Protein AF-A0A7C3EBY9-F1 (afdb_monomer)

Foldseek 3Di:
DFQEEEADQADPCSVLLCVLCVVLQGGYDYDHQAPALVVVLPHLEYEYEAHADDPPDPPRRAHHLCNLVRLHAYEYEAVGQVNQQVSLVFDKDFFPDQDAAKWWKAFPDDDLLCVVPHGIFIFGAGYGMATPGGHPQKDQGIATPRHHRQKIDRQVSNYIYGNTDLSDVRGVCSSVSSVSSQCVRSVTDSNHDPVVCVVVVVVVCCVVCVPPDDDDDQPPDPVSCVPDDDDDDDDDDPPVVVVVPDPDDDDDDDDDDDDDDDDDD

Solvent-accessible surface area (backbone atoms only — not comparable to full-atom values): 15352 Å² total; per-residue (Å²): 130,50,45,29,41,34,26,44,42,75,28,96,53,42,67,41,43,54,48,51,45,42,74,67,16,30,45,61,46,80,43,64,28,66,54,53,37,82,79,53,66,79,26,38,28,41,35,33,28,31,29,88,65,51,94,83,44,88,89,40,76,52,62,42,74,63,47,83,73,42,102,36,20,35,40,15,26,29,42,20,24,43,49,50,18,53,75,48,72,21,37,69,44,76,40,97,64,59,46,73,43,85,46,52,36,36,50,75,41,90,49,70,55,43,61,97,54,70,54,76,36,58,28,29,32,69,39,51,58,40,46,80,36,69,21,84,83,46,41,68,31,19,23,35,97,90,36,80,48,32,18,37,36,25,77,95,67,35,36,36,26,28,40,36,44,45,61,43,82,70,11,75,60,14,64,53,36,53,48,24,40,42,45,75,64,29,60,55,62,74,76,42,54,78,74,70,44,52,63,56,50,52,50,50,50,51,62,70,44,64,86,52,91,79,90,78,89,72,84,78,46,75,81,53,55,76,77,69,72,97,72,88,93,75,81,84,73,76,60,76,78,62,62,82,76,71,88,80,84,90,82,82,91,87,81,85,85,88,83,87,82,86,87,81,136

Sequence (265 aa):
MPQVLVLDTGGQYTHLIARKVRELGVYCEIVPSETPAAALARARALIISGGPASVYEPGSPQVDPAIFRLPVALLGICYGQQLMAFHGGGRVEKGQKGEYGLAFLDVVAPGPLFDGVQGRQQVWMSHRDTVIAPPDGFRILGSTETCAIAAIGHDERRQYGVQFHPEVVHTPCGKRILSNFLFRIAGCEADWNPKDQVARIEDEIRRTAAGRNVFFFVSGGVDAGALHRPRSDQEQDVSRTLQRRRDLVPRQRQFHEHRPLRRKP

Mean predicted aligned error: 11.52 Å

Structure (mmCIF, N/CA/C/O backbone):
data_AF-A0A7C3EBY9-F1
#
_entry.id   AF-A0A7C3EBY9-F1
#
loop_
_atom_site.group_PDB
_atom_site.id
_atom_site.type_symbol
_atom_site.label_atom_id
_atom_site.label_alt_id
_atom_site.label_comp_id
_atom_site.label_asym_id
_atom_site.label_entity_id
_atom_site.label_seq_id
_atom_site.pdbx_PDB_ins_code
_atom_site.Cartn_x
_atom_site.Cartn_y
_atom_site.Cartn_z
_atom_site.occupancy
_atom_site.B_iso_or_equiv
_atom_site.auth_seq_id
_atom_site.auth_comp_id
_atom_site.auth_asym_id
_atom_site.auth_atom_id
_atom_site.pdbx_PDB_model_num
ATOM 1 N N . MET A 1 1 ? -12.826 -0.609 16.619 1.00 73.19 1 MET A N 1
ATOM 2 C CA . MET A 1 1 ? -11.477 -1.103 16.251 1.00 73.19 1 MET A CA 1
ATOM 3 C C . MET A 1 1 ? -11.135 -0.535 14.882 1.00 73.19 1 MET A C 1
ATOM 5 O O . MET A 1 1 ? -12.078 -0.304 14.132 1.00 73.19 1 MET A O 1
ATOM 9 N N . PRO A 1 2 ? -9.860 -0.260 14.560 1.00 84.75 2 PRO A N 1
ATOM 10 C CA . PRO A 1 2 ? -9.487 0.197 13.222 1.00 84.75 2 PRO A CA 1
ATOM 11 C C . PRO A 1 2 ? -9.888 -0.836 12.169 1.00 84.75 2 PRO A C 1
ATOM 13 O O . PRO A 1 2 ? -9.618 -2.025 12.329 1.00 84.75 2 PRO A O 1
ATOM 16 N N . GLN A 1 3 ? -10.539 -0.378 11.098 1.00 96.19 3 GLN A N 1
ATOM 17 C CA . GLN A 1 3 ? -10.830 -1.234 9.947 1.00 96.19 3 GLN A CA 1
ATOM 18 C C . GLN A 1 3 ? -9.561 -1.494 9.128 1.00 96.19 3 GLN A C 1
ATOM 20 O O . GLN A 1 3 ? -9.434 -2.549 8.509 1.00 96.19 3 GLN A O 1
ATOM 25 N N . VAL A 1 4 ? -8.622 -0.544 9.143 1.00 98.12 4 VAL A N 1
ATOM 26 C CA . VAL A 1 4 ? -7.370 -0.599 8.384 1.00 98.12 4 VAL A CA 1
ATOM 27 C C . VAL A 1 4 ? -6.183 -0.430 9.322 1.00 98.12 4 VAL A C 1
ATOM 29 O O . VAL A 1 4 ? -6.167 0.484 10.150 1.00 98.12 4 VAL A O 1
ATOM 32 N N . LEU A 1 5 ? -5.165 -1.267 9.157 1.00 98.25 5 LEU A N 1
ATOM 33 C CA . LEU A 1 5 ? -3.869 -1.089 9.807 1.00 98.25 5 LEU A CA 1
ATOM 34 C C . LEU A 1 5 ? -2.815 -0.759 8.751 1.00 98.25 5 LEU A C 1
ATOM 36 O O . LEU A 1 5 ? -2.697 -1.456 7.742 1.00 98.25 5 LEU A O 1
ATOM 40 N N . VAL A 1 6 ? -2.072 0.321 8.974 1.00 98.38 6 VAL A N 1
ATOM 41 C CA . VAL A 1 6 ? -0.949 0.730 8.125 1.00 98.38 6 VAL A CA 1
ATOM 42 C C . VAL A 1 6 ? 0.341 0.300 8.815 1.00 98.38 6 VAL A C 1
ATOM 44 O O . VAL A 1 6 ? 0.648 0.794 9.897 1.00 98.38 6 VAL A O 1
ATOM 47 N N . LEU A 1 7 ? 1.065 -0.635 8.211 1.00 98.19 7 LEU A N 1
ATOM 48 C CA . LEU A 1 7 ? 2.337 -1.143 8.711 1.00 98.19 7 LEU A CA 1
ATOM 49 C C . LEU A 1 7 ? 3.445 -0.194 8.254 1.00 98.19 7 LEU A C 1
ATOM 51 O O . LEU A 1 7 ? 3.664 -0.052 7.049 1.00 98.19 7 LEU A O 1
ATOM 55 N N . ASP A 1 8 ? 4.107 0.456 9.209 1.00 97.19 8 ASP A N 1
ATOM 56 C CA . ASP A 1 8 ? 5.178 1.413 8.937 1.00 97.19 8 ASP A CA 1
ATOM 57 C C . ASP A 1 8 ? 6.527 0.716 8.784 1.00 97.19 8 ASP A C 1
ATOM 59 O O . ASP A 1 8 ? 7.065 0.171 9.743 1.00 97.19 8 ASP A O 1
ATOM 63 N N . THR A 1 9 ? 7.084 0.784 7.582 1.00 95.00 9 THR A N 1
ATOM 64 C CA . THR A 1 9 ? 8.411 0.269 7.222 1.00 95.00 9 THR A CA 1
ATOM 65 C C . THR A 1 9 ? 9.460 1.387 7.145 1.00 95.00 9 THR A C 1
ATOM 67 O O . THR A 1 9 ? 10.459 1.260 6.436 1.00 95.00 9 THR A O 1
ATOM 70 N N . GLY A 1 10 ? 9.225 2.523 7.812 1.00 87.81 10 GLY A N 1
ATOM 71 C CA . GLY A 1 10 ? 10.157 3.655 7.869 1.00 87.81 10 GLY A CA 1
ATOM 72 C C . GLY A 1 10 ? 10.071 4.601 6.667 1.00 87.81 10 GLY A C 1
ATOM 73 O O . GLY A 1 10 ? 11.031 5.311 6.355 1.00 87.81 10 GLY A O 1
ATOM 74 N N . GLY A 1 11 ? 8.944 4.600 5.954 1.00 80.12 11 GLY A N 1
ATOM 75 C CA . GLY A 1 11 ? 8.703 5.487 4.821 1.00 80.12 11 GLY A CA 1
ATOM 76 C C . GLY A 1 11 ? 8.347 6.909 5.251 1.00 80.12 11 GLY A C 1
ATOM 77 O O . GLY A 1 11 ? 7.568 7.124 6.174 1.00 80.12 11 GLY A O 1
ATOM 78 N N . GLN A 1 12 ? 8.823 7.912 4.508 1.00 78.94 12 GLN A N 1
ATOM 79 C CA . GLN A 1 12 ? 8.482 9.323 4.764 1.00 78.94 12 GLN A CA 1
ATOM 80 C C . GLN A 1 12 ? 6.975 9.620 4.631 1.00 78.94 12 GLN A C 1
ATOM 82 O O . GLN A 1 12 ? 6.486 10.624 5.149 1.00 78.94 12 GLN A O 1
ATOM 87 N N . TYR A 1 13 ? 6.232 8.764 3.922 1.00 83.62 13 TYR A N 1
ATOM 88 C CA . TYR A 1 13 ? 4.840 9.000 3.541 1.00 83.62 13 TYR A CA 1
ATOM 89 C C . TYR A 1 13 ? 3.820 8.144 4.303 1.00 83.62 13 TYR A C 1
ATOM 91 O O . TYR A 1 13 ? 2.624 8.262 4.034 1.00 83.62 13 TYR A O 1
ATOM 99 N N . THR A 1 14 ? 4.226 7.349 5.300 1.00 92.94 14 THR A N 1
ATOM 100 C CA . THR A 1 14 ? 3.302 6.479 6.053 1.00 92.94 14 THR A CA 1
ATOM 101 C C . THR A 1 14 ? 2.127 7.257 6.661 1.00 92.94 14 THR A C 1
ATOM 103 O O . THR A 1 14 ? 0.965 6.856 6.551 1.00 92.94 14 THR A O 1
ATOM 106 N N . HIS A 1 15 ? 2.386 8.445 7.213 1.00 94.12 15 HIS A N 1
ATOM 107 C CA . HIS A 1 15 ? 1.330 9.319 7.736 1.00 94.12 15 HIS A CA 1
ATOM 108 C C . HIS A 1 15 ? 0.376 9.850 6.655 1.00 94.12 15 HIS A C 1
ATOM 110 O O . HIS A 1 15 ? -0.800 10.088 6.942 1.00 94.12 15 HIS A O 1
ATOM 116 N N . LEU A 1 16 ? 0.845 10.021 5.412 1.00 96.38 16 LEU A N 1
ATOM 117 C CA . LEU A 1 16 ? -0.007 10.429 4.293 1.00 96.38 16 LEU A CA 1
ATOM 118 C C . LEU A 1 16 ? -0.958 9.307 3.882 1.00 96.38 16 LEU A C 1
ATOM 120 O O . LEU A 1 16 ? -2.121 9.596 3.608 1.00 96.38 16 LEU A O 1
ATOM 124 N N . ILE A 1 17 ? -0.516 8.044 3.923 1.00 97.62 17 ILE A N 1
ATOM 125 C CA . ILE A 1 17 ? -1.395 6.882 3.715 1.00 97.62 17 ILE A CA 1
ATOM 126 C C . ILE A 1 17 ? -2.536 6.927 4.735 1.00 97.62 17 ILE A C 1
ATOM 128 O O . ILE A 1 17 ? -3.706 6.978 4.354 1.00 97.62 17 ILE A O 1
ATOM 132 N N . ALA A 1 18 ? -2.208 7.000 6.029 1.00 96.19 18 ALA A N 1
ATOM 133 C CA . ALA A 1 18 ? -3.212 7.052 7.092 1.00 96.19 18 ALA A CA 1
ATOM 134 C C . ALA A 1 18 ? -4.155 8.259 6.947 1.00 96.19 18 ALA A C 1
ATOM 136 O O . ALA A 1 18 ? -5.371 8.142 7.115 1.00 96.19 18 ALA A O 1
ATOM 137 N N . ARG A 1 19 ? -3.616 9.426 6.572 1.00 95.81 19 ARG A N 1
ATOM 138 C CA . ARG A 1 19 ? -4.419 10.615 6.271 1.00 95.81 19 ARG A CA 1
ATOM 139 C C . ARG A 1 19 ? -5.390 10.364 5.116 1.00 95.81 19 ARG A C 1
ATOM 141 O O . ARG A 1 19 ? -6.560 10.699 5.254 1.00 95.81 19 ARG A O 1
ATOM 148 N N . LYS A 1 20 ? -4.944 9.770 4.006 1.00 97.38 20 LYS A N 1
ATOM 149 C CA . LYS A 1 20 ? -5.791 9.496 2.832 1.00 97.38 20 LYS A CA 1
ATOM 150 C C . LYS A 1 20 ? -6.886 8.477 3.127 1.00 97.38 20 LYS A C 1
ATOM 152 O O . LYS A 1 20 ? -8.015 8.672 2.688 1.00 97.38 20 LYS A O 1
ATOM 157 N N . VAL A 1 21 ? -6.583 7.447 3.917 1.00 97.69 21 VAL A N 1
ATOM 158 C CA . VAL A 1 21 ? -7.578 6.471 4.392 1.00 97.69 21 VAL A CA 1
ATOM 159 C C . VAL A 1 21 ? -8.662 7.168 5.228 1.00 97.69 21 VAL A C 1
ATOM 161 O O . VAL A 1 21 ? -9.852 6.990 4.972 1.00 97.69 21 VAL A O 1
ATOM 164 N N . ARG A 1 22 ? -8.266 8.053 6.153 1.00 95.69 22 ARG A N 1
ATOM 165 C CA . ARG A 1 22 ? -9.207 8.841 6.970 1.00 95.69 22 ARG A CA 1
ATOM 166 C C . ARG A 1 22 ? -9.980 9.890 6.164 1.00 95.69 22 ARG A C 1
ATOM 168 O O . ARG A 1 22 ? -11.152 10.109 6.443 1.00 95.69 22 ARG A O 1
ATOM 175 N N . GLU A 1 23 ? -9.366 10.515 5.157 1.00 95.00 23 GLU A N 1
ATOM 176 C CA . GLU A 1 23 ? -10.039 11.426 4.208 1.00 95.00 23 GLU A CA 1
ATOM 177 C C . GLU A 1 23 ? -11.101 10.706 3.362 1.00 95.00 23 GLU A C 1
ATOM 179 O O . GLU A 1 23 ? -12.057 11.334 2.910 1.00 95.00 23 GLU A O 1
ATOM 184 N N . LEU A 1 24 ? -10.941 9.397 3.148 1.00 96.38 24 LEU A N 1
ATOM 185 C CA . LEU A 1 24 ? -11.946 8.538 2.521 1.00 96.38 24 LEU A CA 1
ATOM 186 C C . LEU A 1 24 ? -13.025 8.068 3.511 1.00 96.38 24 LEU A C 1
ATOM 188 O O . LEU A 1 24 ? -13.969 7.409 3.095 1.00 96.38 24 LEU A O 1
ATOM 192 N N . GLY A 1 25 ? -12.931 8.439 4.790 1.00 95.50 25 GLY A N 1
ATOM 193 C CA . GLY A 1 25 ? -13.938 8.126 5.801 1.00 95.50 25 GLY A CA 1
ATOM 194 C C . GLY A 1 25 ? -13.754 6.770 6.475 1.00 95.50 25 GLY A C 1
ATOM 195 O O . GLY A 1 25 ? -14.699 6.287 7.081 1.00 95.50 25 GLY A O 1
ATOM 196 N N . VAL A 1 26 ? -12.565 6.163 6.425 1.00 96.81 26 VAL A N 1
ATOM 197 C CA . VAL A 1 26 ? -12.291 4.874 7.086 1.00 96.81 26 VAL A CA 1
ATOM 198 C C . VAL A 1 26 ? -11.345 5.067 8.273 1.00 96.81 26 VAL A C 1
ATOM 200 O O . VAL A 1 26 ? -10.312 5.733 8.152 1.00 96.81 26 VAL A O 1
ATOM 203 N N . TYR A 1 27 ? -11.666 4.473 9.429 1.00 94.06 27 TYR A N 1
ATOM 204 C CA . TYR A 1 27 ? -10.777 4.546 10.591 1.00 94.06 27 TYR A CA 1
ATOM 205 C C . TYR A 1 27 ? -9.564 3.630 10.415 1.00 94.06 27 TYR A C 1
ATOM 207 O O . TYR A 1 27 ? -9.699 2.430 10.153 1.00 94.06 27 TYR A O 1
ATOM 215 N N . CYS A 1 28 ? -8.373 4.193 10.621 1.00 96.00 28 CYS A N 1
ATOM 216 C CA . CYS A 1 28 ? -7.114 3.469 10.541 1.00 96.00 28 CYS A CA 1
ATOM 217 C C . CYS A 1 28 ? -6.126 3.867 11.637 1.00 96.00 28 CYS A C 1
ATOM 219 O O . CYS A 1 28 ? -6.132 5.006 12.126 1.00 96.00 28 CYS A O 1
ATOM 221 N N . GLU A 1 29 ? -5.220 2.945 11.943 1.00 95.94 29 GLU A N 1
ATOM 222 C CA . GLU A 1 29 ? -4.087 3.140 12.850 1.00 95.94 29 GLU A CA 1
ATOM 223 C C . GLU A 1 29 ? -2.779 2.768 12.145 1.00 95.94 29 GLU A C 1
ATOM 225 O O . GLU A 1 29 ? -2.768 1.924 11.248 1.00 95.94 29 GLU A O 1
ATOM 230 N N . ILE A 1 30 ? -1.691 3.435 12.530 1.00 97.38 30 ILE A N 1
ATOM 231 C CA . ILE A 1 30 ? -0.336 3.088 12.093 1.00 97.38 30 ILE A CA 1
ATOM 232 C C . ILE A 1 30 ? 0.259 2.187 13.169 1.00 97.38 30 ILE A C 1
ATOM 234 O O . ILE A 1 30 ? 0.154 2.504 14.355 1.00 97.38 30 ILE A O 1
ATOM 238 N N . VAL A 1 31 ? 0.868 1.082 12.757 1.00 97.31 31 VAL A N 1
ATOM 239 C CA . VAL A 1 31 ? 1.511 0.105 13.640 1.00 97.31 31 VAL A CA 1
ATOM 240 C C . VAL A 1 31 ? 2.915 -0.225 13.122 1.00 97.31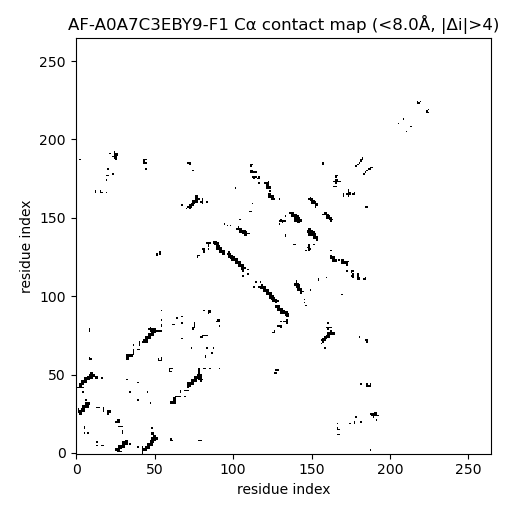 31 VAL A C 1
ATOM 242 O O . VAL A 1 31 ? 3.159 -0.073 11.922 1.00 97.31 31 VAL A O 1
ATOM 245 N N . PRO A 1 32 ? 3.841 -0.685 13.983 1.00 96.94 32 PRO A N 1
ATOM 246 C CA . PRO A 1 32 ? 5.156 -1.152 13.538 1.00 96.94 32 PRO A CA 1
ATOM 247 C C . PRO A 1 32 ? 5.047 -2.280 12.503 1.00 96.94 32 PRO A C 1
ATOM 249 O O . PRO A 1 32 ? 4.143 -3.120 12.610 1.00 96.94 32 PRO A O 1
ATOM 252 N N . SER A 1 33 ? 5.963 -2.339 11.532 1.00 96.50 33 SER A N 1
ATOM 253 C CA . SER A 1 33 ? 5.970 -3.391 10.504 1.00 96.50 33 SER A CA 1
ATOM 254 C C . SER A 1 33 ? 6.099 -4.804 11.072 1.00 96.50 33 SER A C 1
ATOM 256 O O . SER A 1 33 ? 5.499 -5.737 10.542 1.00 96.50 33 SER A O 1
ATOM 258 N N . GLU A 1 34 ? 6.775 -4.951 12.209 1.00 95.19 34 GLU A N 1
ATOM 259 C CA . GLU A 1 34 ? 7.039 -6.224 12.885 1.00 95.19 34 GLU A CA 1
ATOM 260 C C . GLU A 1 34 ? 5.844 -6.714 13.722 1.00 95.19 34 GLU A C 1
ATOM 262 O O . GLU A 1 34 ? 5.948 -7.713 14.437 1.00 95.19 34 GLU A O 1
ATOM 267 N N . THR A 1 35 ? 4.704 -6.013 13.671 1.00 97.44 35 THR A N 1
ATOM 268 C CA . THR A 1 35 ? 3.495 -6.413 14.402 1.00 97.44 35 THR A CA 1
ATOM 269 C C . THR A 1 35 ? 3.086 -7.839 13.996 1.00 97.44 35 THR A C 1
ATOM 271 O O . THR A 1 35 ? 2.860 -8.083 12.808 1.00 97.44 35 THR A O 1
ATOM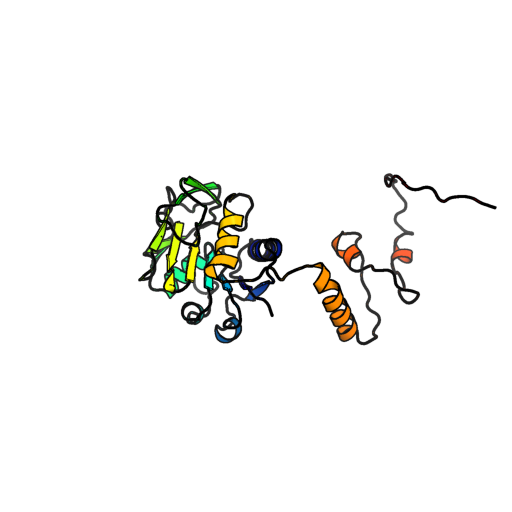 274 N N . PRO A 1 36 ? 2.935 -8.783 14.949 1.00 97.88 36 PRO A N 1
ATOM 275 C CA . PRO A 1 36 ? 2.614 -10.172 14.627 1.00 97.88 36 PRO A CA 1
ATOM 276 C C . PRO A 1 36 ? 1.286 -10.312 13.881 1.00 97.88 36 PRO A C 1
ATOM 278 O O . PRO A 1 36 ? 0.292 -9.672 14.242 1.00 97.88 36 PRO A O 1
ATOM 281 N N . ALA A 1 37 ? 1.219 -11.226 12.911 1.00 97.62 37 ALA A N 1
ATOM 282 C CA . ALA A 1 37 ? 0.045 -11.434 12.063 1.00 97.62 37 ALA A CA 1
ATOM 283 C C . ALA A 1 37 ? -1.240 -11.703 12.867 1.00 97.62 37 ALA A C 1
ATOM 285 O O . ALA A 1 37 ? -2.320 -11.239 12.499 1.00 97.62 37 ALA A O 1
ATOM 286 N N . ALA A 1 38 ? -1.126 -12.382 14.013 1.00 96.56 38 ALA A N 1
ATOM 287 C CA . ALA A 1 38 ? -2.251 -12.640 14.912 1.00 96.56 38 ALA A CA 1
ATOM 288 C C . ALA A 1 38 ? -2.930 -11.352 15.423 1.00 96.56 38 ALA A C 1
ATOM 290 O O . ALA A 1 38 ? -4.153 -11.311 15.552 1.00 96.56 38 ALA A O 1
ATOM 291 N N . ALA A 1 39 ? -2.166 -10.282 15.671 1.00 96.06 39 ALA A N 1
ATOM 292 C CA . ALA A 1 39 ? -2.708 -8.993 16.109 1.00 96.06 39 ALA A CA 1
ATOM 293 C C . ALA A 1 39 ? -3.368 -8.203 14.960 1.00 96.06 39 ALA A C 1
ATOM 295 O O . ALA A 1 39 ? -4.207 -7.328 15.203 1.00 96.06 39 ALA A O 1
ATOM 296 N N . LEU A 1 40 ? -3.008 -8.532 13.716 1.00 96.31 40 LEU A N 1
ATOM 297 C CA . LEU A 1 40 ? -3.465 -7.876 12.490 1.00 96.31 40 LEU A CA 1
ATOM 298 C C . LEU A 1 40 ? -4.723 -8.529 11.895 1.00 96.31 40 LEU A C 1
ATOM 300 O O . LEU A 1 40 ? -5.487 -7.8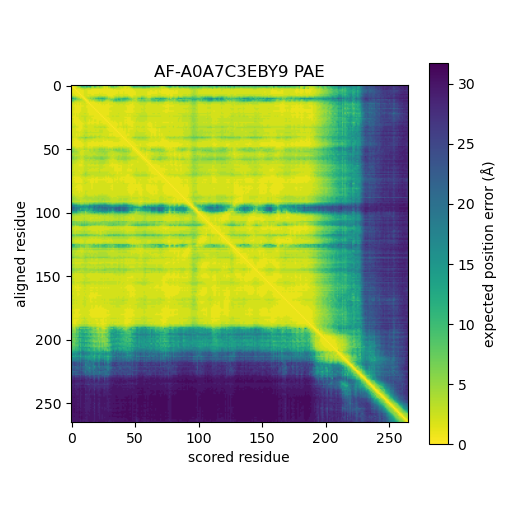68 11.196 1.00 96.31 40 LEU A O 1
ATOM 304 N N . ALA A 1 41 ? -4.979 -9.802 12.216 1.00 94.44 41 ALA A N 1
ATOM 305 C CA . ALA A 1 41 ? -6.042 -10.626 11.6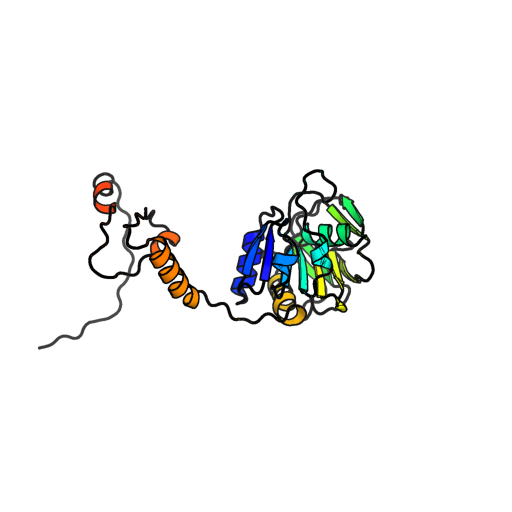30 1.00 94.44 41 ALA A CA 1
ATOM 306 C C . ALA A 1 41 ? -7.474 -10.086 11.810 1.00 94.44 41 ALA A C 1
ATOM 308 O O . ALA A 1 41 ? -8.382 -10.496 11.093 1.00 94.44 41 ALA A O 1
ATOM 309 N N . ARG A 1 42 ? -7.684 -9.171 12.765 1.00 92.62 42 ARG A N 1
ATOM 310 C CA . ARG A 1 42 ? -8.986 -8.537 13.037 1.00 92.62 42 ARG A CA 1
ATOM 311 C C . ARG A 1 42 ? -9.300 -7.329 12.145 1.00 92.62 42 ARG A C 1
ATOM 313 O O . ARG A 1 42 ? -10.424 -6.834 12.190 1.00 92.62 42 ARG A O 1
ATOM 320 N N . ALA A 1 43 ? -8.322 -6.813 11.399 1.00 96.56 43 ALA A N 1
ATOM 321 C CA . ALA A 1 43 ? -8.536 -5.710 10.465 1.00 96.56 43 ALA A CA 1
ATOM 322 C C . ALA A 1 43 ? -9.239 -6.201 9.186 1.00 96.56 43 ALA A C 1
ATOM 324 O O . ALA A 1 43 ? -9.124 -7.366 8.813 1.00 96.56 43 ALA A O 1
ATOM 325 N N . ARG A 1 44 ? -9.938 -5.303 8.482 1.00 97.44 44 ARG A N 1
ATOM 326 C CA . ARG A 1 44 ? -10.474 -5.574 7.133 1.00 97.44 44 ARG A CA 1
ATOM 327 C C . ARG A 1 44 ? -9.396 -5.438 6.057 1.00 97.44 44 ARG A C 1
ATOM 329 O O . ARG A 1 44 ? -9.428 -6.170 5.067 1.00 97.44 44 ARG A O 1
ATOM 336 N N . ALA A 1 45 ? -8.438 -4.530 6.263 1.00 98.44 45 ALA A N 1
ATOM 337 C CA . ALA A 1 45 ? -7.329 -4.311 5.342 1.00 98.44 45 ALA A CA 1
ATOM 338 C C . ALA A 1 45 ? -6.004 -4.021 6.052 1.00 98.44 45 ALA A C 1
ATOM 340 O O . ALA A 1 45 ? -5.971 -3.375 7.103 1.00 98.44 45 ALA A O 1
ATOM 341 N N . LEU A 1 46 ? -4.914 -4.421 5.405 1.00 98.69 46 LEU A N 1
ATOM 342 C CA . LEU A 1 46 ? -3.547 -4.050 5.744 1.00 98.69 46 LEU A CA 1
ATOM 343 C C . LEU A 1 46 ? -2.944 -3.237 4.596 1.00 98.69 46 LEU A C 1
ATOM 345 O O . LEU A 1 46 ? -3.101 -3.595 3.427 1.00 98.69 46 LEU A O 1
ATOM 349 N N . ILE A 1 47 ? -2.236 -2.159 4.925 1.00 98.69 47 ILE A N 1
ATOM 350 C CA . ILE A 1 47 ? -1.417 -1.413 3.964 1.00 98.69 47 ILE A CA 1
ATOM 351 C C . ILE A 1 47 ? 0.024 -1.427 4.460 1.00 98.69 47 ILE A C 1
ATOM 353 O O . ILE A 1 47 ? 0.296 -0.912 5.539 1.00 98.69 47 ILE A O 1
ATOM 357 N N . ILE A 1 48 ? 0.942 -2.003 3.689 1.00 98.50 48 ILE A N 1
ATOM 358 C CA . ILE A 1 48 ? 2.379 -1.962 3.977 1.00 98.50 48 ILE A CA 1
ATOM 359 C C . ILE A 1 48 ? 2.947 -0.730 3.280 1.00 98.50 48 ILE A C 1
ATOM 361 O O . ILE A 1 48 ? 2.823 -0.598 2.057 1.00 98.50 48 ILE A O 1
ATOM 365 N N . SER A 1 49 ? 3.522 0.188 4.054 1.00 97.69 49 SER A N 1
ATOM 366 C CA . SER A 1 49 ? 4.059 1.440 3.527 1.00 97.69 49 SER A CA 1
ATOM 367 C C . SER A 1 49 ? 5.295 1.233 2.644 1.00 97.69 49 SER A C 1
ATOM 369 O O . SER A 1 49 ? 5.863 0.145 2.558 1.00 97.69 49 SER A O 1
ATOM 371 N N . GLY A 1 50 ? 5.744 2.321 2.016 1.00 93.75 50 GLY A N 1
ATOM 372 C CA . GLY A 1 50 ? 7.077 2.384 1.424 1.00 93.75 50 GLY A CA 1
ATOM 373 C C . GLY A 1 50 ? 8.181 2.514 2.476 1.00 93.75 50 GLY A C 1
ATOM 374 O O . GLY A 1 50 ? 7.924 2.694 3.663 1.00 93.75 50 GLY A O 1
ATOM 375 N N . GLY A 1 51 ? 9.430 2.476 2.031 1.00 89.69 51 GLY A N 1
ATOM 376 C CA . GLY A 1 51 ? 10.608 2.581 2.884 1.00 89.69 51 GLY A CA 1
ATOM 377 C C . GLY A 1 51 ? 11.860 2.790 2.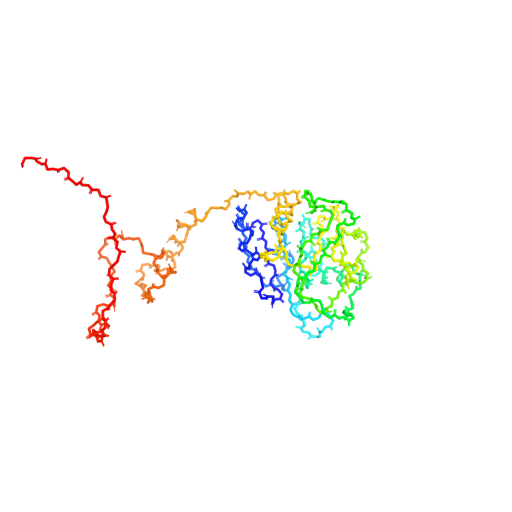028 1.00 89.69 51 GLY A C 1
ATOM 378 O O . GLY A 1 51 ? 11.830 2.490 0.834 1.00 89.69 51 GLY A O 1
ATOM 379 N N . PRO A 1 52 ? 12.943 3.346 2.593 1.00 87.25 52 PRO A N 1
ATOM 380 C CA . PRO A 1 52 ? 14.176 3.605 1.849 1.00 87.25 52 PRO A CA 1
ATOM 381 C C . PRO A 1 52 ? 15.098 2.378 1.730 1.00 87.25 52 PRO A C 1
ATOM 383 O O . PRO A 1 52 ? 16.074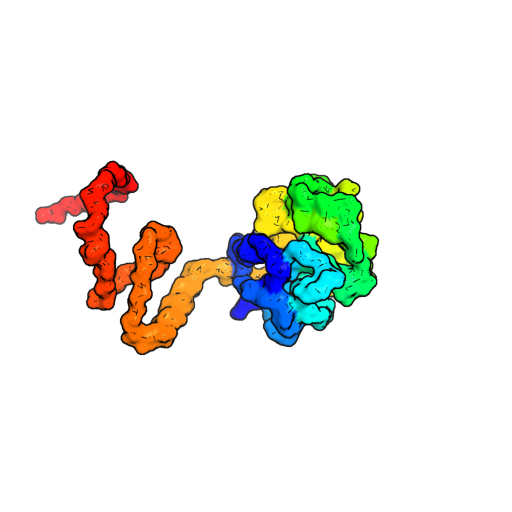 2.438 0.983 1.00 87.25 52 PRO A O 1
ATOM 386 N N . ALA A 1 53 ? 14.830 1.316 2.496 1.00 90.25 53 ALA A N 1
ATOM 387 C CA . ALA A 1 53 ? 15.677 0.130 2.600 1.00 90.25 53 ALA A CA 1
ATOM 388 C C . ALA A 1 53 ? 15.568 -0.789 1.372 1.00 90.25 53 ALA A C 1
ATOM 390 O O . ALA A 1 53 ? 14.600 -0.722 0.613 1.00 90.25 53 ALA A O 1
ATOM 391 N N . SER A 1 54 ? 16.547 -1.681 1.214 1.00 92.50 54 SER A N 1
ATOM 392 C CA . SER A 1 54 ? 16.444 -2.842 0.323 1.00 92.50 54 SER A CA 1
ATOM 393 C C . SER A 1 54 ? 15.985 -4.075 1.100 1.00 92.50 54 SER A C 1
ATOM 395 O O . SER A 1 54 ? 16.455 -4.315 2.210 1.00 92.50 54 SER A O 1
ATOM 397 N N . VAL A 1 55 ? 15.118 -4.904 0.507 1.00 93.94 55 VAL A N 1
ATOM 398 C CA . VAL A 1 55 ? 14.579 -6.112 1.171 1.00 93.94 55 VAL A CA 1
ATOM 399 C C . VAL A 1 55 ? 15.652 -7.153 1.514 1.00 93.94 55 VAL A C 1
ATOM 401 O O . VAL A 1 55 ? 15.425 -8.001 2.373 1.00 93.94 55 VAL A O 1
ATOM 404 N N . TYR A 1 56 ? 16.819 -7.090 0.861 1.00 92.69 56 TYR A N 1
ATOM 405 C CA . TYR A 1 56 ? 17.952 -7.991 1.101 1.00 92.69 56 TYR A CA 1
ATOM 406 C C . TYR A 1 56 ? 18.982 -7.425 2.088 1.00 92.69 56 TYR A C 1
ATOM 408 O O . TYR A 1 56 ? 19.902 -8.142 2.484 1.00 92.69 56 TYR A O 1
ATOM 416 N N . GLU A 1 57 ? 18.872 -6.150 2.476 1.00 92.62 57 GLU A N 1
ATOM 417 C CA . GLU A 1 57 ? 19.811 -5.543 3.419 1.00 92.62 57 GLU A CA 1
ATOM 418 C C . GLU A 1 57 ? 19.600 -6.123 4.831 1.00 92.62 57 GLU A C 1
ATOM 420 O O . GLU A 1 57 ? 18.463 -6.164 5.319 1.00 92.62 57 GLU A O 1
ATOM 425 N N . PRO A 1 58 ? 20.671 -6.557 5.526 1.00 92.06 58 PRO A N 1
ATOM 426 C CA . PRO A 1 58 ? 20.576 -6.989 6.915 1.00 92.06 58 PRO A CA 1
ATOM 427 C C . PRO A 1 58 ? 20.010 -5.881 7.809 1.00 92.06 58 PRO A C 1
ATOM 429 O O . PRO A 1 58 ? 20.487 -4.749 7.781 1.00 92.06 58 PRO A O 1
ATOM 432 N N . GLY A 1 59 ? 19.005 -6.212 8.620 1.00 90.94 59 GLY A N 1
ATOM 433 C CA . GLY A 1 59 ? 18.343 -5.247 9.504 1.00 90.94 59 GLY A CA 1
ATOM 434 C C . GLY A 1 59 ? 17.365 -4.301 8.799 1.00 90.94 59 GLY A C 1
ATOM 435 O O . GLY A 1 59 ? 16.859 -3.383 9.441 1.00 90.94 59 GLY A O 1
ATOM 436 N N . SER A 1 60 ? 17.083 -4.515 7.509 1.00 94.19 60 SER A N 1
ATOM 437 C CA . SER A 1 60 ? 15.979 -3.837 6.825 1.00 94.19 60 SER A CA 1
ATOM 438 C C . SER A 1 60 ? 14.642 -4.116 7.534 1.00 94.19 60 SER A C 1
ATOM 440 O O . SER A 1 60 ? 14.468 -5.207 8.085 1.00 94.19 60 SER A O 1
ATOM 442 N N . PRO A 1 61 ? 13.685 -3.166 7.538 1.00 94.94 61 PRO A N 1
ATOM 443 C CA . PRO A 1 61 ? 12.359 -3.391 8.107 1.00 94.94 61 PRO A CA 1
ATOM 444 C C . PRO A 1 61 ? 11.680 -4.601 7.464 1.00 94.94 61 PRO A C 1
ATOM 446 O O . PRO A 1 61 ? 11.687 -4.747 6.236 1.00 94.94 61 PRO A O 1
ATOM 449 N N . GLN A 1 62 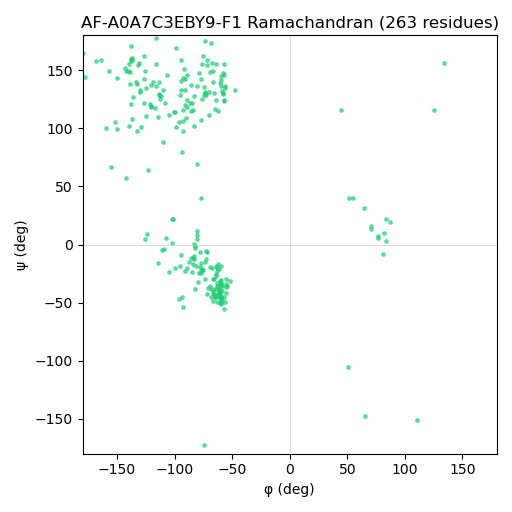? 11.088 -5.457 8.291 1.00 95.50 62 GLN A N 1
ATOM 450 C CA . GLN A 1 62 ? 10.423 -6.684 7.858 1.00 95.50 62 GLN A CA 1
ATOM 451 C C . GLN A 1 62 ? 8.996 -6.736 8.392 1.00 95.50 62 GLN A C 1
ATOM 453 O O . GLN A 1 62 ? 8.628 -6.044 9.337 1.00 95.50 62 GLN A O 1
ATOM 458 N N . VAL A 1 63 ? 8.196 -7.597 7.776 1.00 97.12 63 VAL A N 1
ATOM 459 C CA . VAL A 1 63 ? 6.842 -7.925 8.225 1.00 97.12 63 VAL A CA 1
ATOM 460 C C . VAL A 1 63 ? 6.773 -9.393 8.615 1.00 97.12 63 VAL A C 1
ATOM 462 O O . VAL A 1 63 ? 7.547 -10.203 8.105 1.00 97.12 63 VAL A O 1
ATOM 465 N N . ASP A 1 64 ? 5.828 -9.757 9.482 1.00 97.50 64 ASP A N 1
ATOM 466 C CA . ASP A 1 64 ? 5.508 -11.165 9.729 1.00 97.50 64 ASP A CA 1
ATOM 467 C C . ASP A 1 64 ? 4.984 -11.807 8.424 1.00 97.50 64 ASP A C 1
ATOM 469 O O . ASP A 1 64 ? 3.902 -11.435 7.962 1.00 97.50 64 ASP A O 1
ATOM 473 N N . PRO A 1 65 ? 5.676 -12.791 7.815 1.00 96.62 65 PRO A N 1
ATOM 474 C CA . PRO A 1 65 ? 5.255 -13.372 6.537 1.00 96.62 65 PRO A CA 1
ATOM 475 C C . PRO A 1 65 ? 3.891 -14.072 6.600 1.00 96.62 65 PRO A C 1
ATOM 477 O O . PRO A 1 65 ? 3.272 -14.336 5.566 1.00 96.62 65 PRO A O 1
ATOM 480 N N . ALA A 1 66 ? 3.390 -14.391 7.800 1.00 97.31 66 ALA A N 1
ATOM 481 C CA . ALA A 1 66 ? 2.057 -14.951 7.964 1.00 97.31 66 ALA A CA 1
ATOM 482 C C . ALA A 1 66 ? 0.938 -13.984 7.542 1.00 97.31 66 ALA A C 1
ATOM 484 O O . ALA A 1 66 ? -0.153 -14.461 7.220 1.00 97.31 66 ALA A O 1
ATOM 485 N N . ILE A 1 67 ? 1.195 -12.669 7.444 1.00 97.44 67 ILE A N 1
ATOM 486 C CA . ILE A 1 67 ? 0.187 -11.704 6.973 1.00 97.44 67 ILE A CA 1
ATOM 487 C C . ILE A 1 67 ? -0.306 -12.016 5.557 1.00 97.44 67 ILE A C 1
ATOM 489 O O . ILE A 1 67 ? -1.487 -11.838 5.272 1.00 97.44 67 ILE A O 1
ATOM 493 N N . PHE A 1 68 ? 0.556 -12.559 4.690 1.00 96.44 68 PHE A N 1
ATOM 494 C CA . PHE A 1 68 ? 0.206 -12.904 3.307 1.00 96.44 68 PHE A CA 1
ATOM 495 C C . PHE A 1 68 ? -0.707 -14.136 3.205 1.00 96.44 68 PHE A C 1
ATOM 497 O O . PHE A 1 68 ? -1.167 -14.477 2.116 1.00 96.44 68 PHE A O 1
ATOM 504 N N . ARG A 1 69 ? -0.979 -14.818 4.325 1.00 95.00 69 ARG A N 1
ATOM 505 C CA . ARG A 1 69 ? -1.922 -15.945 4.412 1.00 95.00 69 ARG A CA 1
ATOM 506 C C . ARG A 1 69 ? -3.204 -15.593 5.168 1.00 95.00 69 ARG A C 1
ATOM 508 O O . ARG A 1 69 ? -4.097 -16.432 5.258 1.00 95.00 69 ARG A O 1
ATOM 515 N N . LEU A 1 70 ? -3.305 -14.384 5.723 1.00 95.38 70 LEU A N 1
ATOM 516 C CA . LEU A 1 70 ? -4.511 -13.947 6.417 1.00 95.38 70 LEU A CA 1
ATOM 517 C C . LEU A 1 70 ? -5.663 -13.740 5.419 1.00 95.38 70 LEU A C 1
ATOM 519 O O . LEU A 1 70 ? -5.428 -13.293 4.295 1.00 95.38 70 LEU A O 1
ATOM 523 N N . PRO A 1 71 ? -6.924 -13.968 5.828 1.00 94.19 71 PRO A N 1
ATOM 524 C CA . PRO A 1 71 ? -8.103 -13.667 5.015 1.00 94.19 71 PRO A CA 1
ATOM 525 C C . PRO A 1 71 ? -8.429 -12.157 5.010 1.00 94.19 71 PRO A C 1
ATOM 527 O O . PRO A 1 71 ? -9.593 -11.760 5.073 1.00 94.19 71 PRO A O 1
ATOM 530 N N . VAL A 1 72 ? -7.403 -11.308 4.943 1.00 96.44 72 VAL A N 1
ATOM 531 C CA . VAL A 1 72 ? -7.468 -9.843 5.029 1.00 96.44 72 VAL A CA 1
ATOM 532 C C . VAL A 1 72 ? -6.926 -9.259 3.724 1.00 96.44 72 VAL A C 1
ATOM 534 O O . VAL A 1 72 ? -5.953 -9.772 3.175 1.00 96.44 72 VAL A O 1
ATOM 537 N N . ALA A 1 73 ? -7.555 -8.203 3.205 1.00 98.50 73 ALA A N 1
ATOM 538 C CA . ALA A 1 73 ? -7.064 -7.537 1.998 1.00 98.50 73 ALA A CA 1
ATOM 539 C C . ALA A 1 73 ? -5.717 -6.847 2.269 1.00 98.50 73 ALA A C 1
ATOM 541 O O . ALA A 1 73 ? -5.546 -6.224 3.317 1.00 98.50 73 ALA A O 1
ATOM 542 N N . LEU A 1 74 ? -4.774 -6.921 1.326 1.00 98.75 74 LEU A N 1
ATOM 543 C CA . LEU A 1 74 ? -3.424 -6.379 1.509 1.00 98.75 74 LEU A CA 1
ATOM 544 C C . LEU A 1 74 ? -3.012 -5.490 0.335 1.00 98.75 74 LEU A C 1
ATOM 546 O O . LEU A 1 74 ? -3.116 -5.900 -0.821 1.00 98.75 74 LEU A O 1
ATOM 550 N N . LEU A 1 75 ? -2.500 -4.297 0.643 1.00 98.81 75 LEU A N 1
ATOM 551 C CA . LEU A 1 75 ? -1.873 -3.394 -0.321 1.00 98.81 75 LEU A CA 1
ATOM 552 C C . LEU A 1 75 ? -0.423 -3.115 0.086 1.00 98.81 75 LEU A C 1
ATOM 554 O O . LEU A 1 75 ? -0.176 -2.553 1.148 1.00 98.81 75 LEU A O 1
ATOM 558 N N . GLY A 1 76 ? 0.535 -3.475 -0.762 1.00 98.44 76 GLY A N 1
ATOM 559 C CA . GLY A 1 76 ? 1.934 -3.077 -0.625 1.00 98.44 76 GLY A CA 1
ATOM 560 C C . GLY A 1 76 ? 2.245 -1.840 -1.465 1.00 98.44 76 GLY A C 1
ATOM 561 O O . GLY A 1 76 ? 1.957 -1.827 -2.660 1.00 98.44 76 GLY A O 1
ATOM 562 N N . ILE A 1 77 ? 2.846 -0.812 -0.866 1.00 98.19 77 ILE A N 1
ATOM 563 C CA . ILE A 1 77 ? 3.253 0.417 -1.566 1.00 98.19 77 ILE A CA 1
ATOM 564 C C . ILE A 1 77 ? 4.777 0.502 -1.584 1.00 98.19 77 ILE A C 1
ATOM 566 O O . ILE A 1 77 ? 5.409 0.469 -0.534 1.00 98.19 77 ILE A O 1
ATOM 570 N N . CYS A 1 78 ? 5.372 0.648 -2.766 1.00 95.88 78 CYS A N 1
ATOM 571 C CA . CYS A 1 78 ? 6.814 0.729 -2.985 1.00 95.88 78 CYS A CA 1
ATOM 572 C C . CYS A 1 78 ? 7.558 -0.436 -2.295 1.00 95.88 78 CYS A C 1
ATOM 574 O O . CYS A 1 78 ? 7.446 -1.580 -2.734 1.00 95.88 78 CYS A O 1
ATOM 576 N N . TYR A 1 79 ? 8.251 -0.185 -1.182 1.00 96.75 79 TYR A N 1
ATOM 577 C CA . TYR A 1 79 ? 8.884 -1.223 -0.361 1.00 96.75 79 TYR A CA 1
ATOM 578 C C . TYR A 1 79 ? 7.901 -2.319 0.086 1.00 96.75 79 TYR A C 1
ATOM 580 O O . TYR A 1 79 ? 8.241 -3.498 0.077 1.00 96.75 79 TYR A O 1
ATOM 588 N N . GLY A 1 80 ? 6.641 -1.976 0.368 1.00 97.62 80 GLY A N 1
ATOM 589 C CA . GLY A 1 80 ? 5.600 -2.959 0.664 1.00 97.62 80 GLY A CA 1
ATOM 590 C C . GLY A 1 80 ? 5.297 -3.914 -0.499 1.00 97.62 80 GLY A C 1
ATOM 591 O O . GLY A 1 80 ? 5.054 -5.098 -0.265 1.00 97.62 80 GLY A O 1
ATOM 592 N N . GLN A 1 81 ? 5.352 -3.445 -1.755 1.00 98.12 81 GLN A N 1
ATOM 593 C CA . GLN A 1 81 ? 5.264 -4.333 -2.926 1.00 98.12 81 GLN A CA 1
ATOM 594 C C . GLN A 1 81 ? 6.492 -5.251 -2.996 1.00 98.12 81 GLN A C 1
ATOM 596 O O . GLN A 1 81 ? 6.364 -6.432 -3.312 1.00 98.12 81 GLN A O 1
ATOM 601 N N . GLN A 1 82 ? 7.679 -4.724 -2.700 1.00 97.50 82 GLN A N 1
ATOM 602 C CA . GLN A 1 82 ? 8.920 -5.499 -2.730 1.00 97.50 82 GLN A CA 1
ATOM 603 C C . GLN A 1 82 ? 8.921 -6.588 -1.654 1.00 97.50 82 GLN A C 1
ATOM 605 O O . GLN A 1 82 ? 9.264 -7.727 -1.954 1.00 97.50 82 GLN A O 1
ATOM 610 N N . LEU A 1 83 ? 8.463 -6.284 -0.435 1.00 97.62 83 LEU A N 1
ATOM 611 C CA . LEU A 1 83 ? 8.279 -7.272 0.631 1.00 97.62 83 LEU A CA 1
ATOM 612 C C . LEU A 1 83 ? 7.269 -8.354 0.238 1.00 97.62 83 LEU A C 1
ATOM 614 O O . LEU A 1 83 ? 7.509 -9.533 0.490 1.00 97.62 83 LEU A O 1
ATOM 618 N N . MET A 1 84 ? 6.165 -7.969 -0.409 1.00 97.75 84 MET A N 1
ATOM 619 C CA . MET A 1 84 ? 5.196 -8.924 -0.949 1.00 97.75 84 MET A CA 1
ATOM 620 C C . MET A 1 84 ? 5.839 -9.854 -1.983 1.00 97.75 84 MET A C 1
ATOM 622 O O . MET A 1 84 ? 5.623 -11.063 -1.931 1.00 97.75 84 MET A O 1
ATOM 626 N N . ALA A 1 85 ? 6.652 -9.311 -2.893 1.00 97.69 85 ALA A N 1
ATOM 627 C CA . ALA A 1 85 ? 7.380 -10.113 -3.866 1.00 97.69 85 ALA A CA 1
ATOM 628 C C . ALA A 1 85 ? 8.383 -11.056 -3.188 1.00 97.69 85 ALA A C 1
ATOM 630 O O . ALA A 1 85 ? 8.366 -12.255 -3.447 1.00 97.69 85 ALA A O 1
ATOM 631 N N . PHE A 1 86 ? 9.204 -10.527 -2.282 1.00 97.19 86 PHE A N 1
ATOM 632 C CA . PHE A 1 86 ? 10.251 -11.261 -1.575 1.00 97.19 86 PHE A CA 1
ATOM 633 C C . PHE A 1 86 ? 9.697 -12.438 -0.758 1.00 97.19 86 PHE A C 1
ATOM 635 O O . PHE A 1 86 ? 10.138 -13.572 -0.929 1.00 97.19 86 PHE A O 1
ATOM 642 N N . HIS A 1 87 ? 8.680 -12.201 0.077 1.00 96.50 87 HIS A N 1
ATOM 643 C CA . HIS A 1 87 ? 8.065 -13.253 0.901 1.00 96.50 87 HIS A CA 1
ATOM 644 C C . HIS A 1 87 ? 7.153 -14.193 0.104 1.00 96.50 87 HIS A C 1
ATOM 646 O O . HIS A 1 87 ? 6.898 -15.317 0.533 1.00 96.50 87 HIS A O 1
ATOM 652 N N . GLY A 1 88 ? 6.664 -13.749 -1.056 1.00 94.81 88 GLY A N 1
ATOM 653 C CA . GLY A 1 88 ? 5.833 -14.541 -1.962 1.00 94.81 88 GLY A CA 1
ATOM 654 C C . GLY A 1 88 ? 6.608 -15.468 -2.905 1.00 94.81 88 GLY A C 1
ATOM 655 O O . GLY A 1 88 ? 5.980 -16.139 -3.718 1.00 94.81 88 GLY A O 1
ATOM 656 N N . GLY A 1 89 ? 7.944 -15.506 -2.830 1.00 95.06 89 GLY A N 1
ATOM 657 C CA . GLY A 1 89 ? 8.784 -16.302 -3.737 1.00 95.06 89 GLY A CA 1
ATOM 658 C C . GLY A 1 89 ? 9.058 -15.642 -5.095 1.00 95.06 89 GLY A C 1
ATOM 659 O O . GLY A 1 89 ? 9.606 -16.280 -5.990 1.00 95.06 89 GLY A O 1
ATOM 660 N N . GLY A 1 90 ? 8.695 -14.368 -5.251 1.00 96.38 90 GLY A N 1
ATOM 661 C CA . GLY A 1 90 ? 9.121 -13.535 -6.370 1.00 96.38 90 GLY A CA 1
ATOM 662 C C . GLY A 1 90 ? 10.580 -13.088 -6.237 1.00 96.38 90 GLY A C 1
ATOM 663 O O . GLY A 1 90 ? 11.319 -13.504 -5.342 1.00 96.38 90 GLY A O 1
ATOM 664 N N . ARG A 1 91 ? 11.010 -12.195 -7.133 1.00 96.69 91 ARG A N 1
ATOM 665 C CA . ARG A 1 91 ? 12.381 -11.668 -7.155 1.00 96.69 91 ARG A CA 1
ATOM 666 C C . ARG A 1 91 ? 12.391 -10.150 -7.233 1.00 96.69 91 ARG A C 1
ATOM 668 O O . ARG A 1 91 ? 11.692 -9.556 -8.057 1.00 96.69 91 ARG A O 1
ATOM 675 N N . VAL A 1 92 ? 13.216 -9.547 -6.384 1.00 96.25 92 VAL A N 1
ATOM 676 C CA . VAL A 1 92 ? 13.480 -8.110 -6.332 1.00 96.25 92 VAL A CA 1
ATOM 677 C C . VAL A 1 92 ? 14.931 -7.891 -6.748 1.00 96.25 92 VAL A C 1
ATOM 679 O O . VAL A 1 92 ? 15.809 -8.666 -6.380 1.00 96.25 92 VAL A O 1
ATOM 682 N N . GLU A 1 93 ? 15.195 -6.856 -7.533 1.00 93.00 93 GLU A N 1
ATOM 683 C CA . GLU A 1 93 ? 16.553 -6.463 -7.903 1.00 93.00 93 GLU A CA 1
ATOM 684 C C . GLU A 1 93 ? 16.708 -4.951 -7.814 1.00 93.00 93 GLU A C 1
ATOM 686 O O . GLU A 1 93 ? 15.738 -4.192 -7.873 1.00 93.00 93 GLU A O 1
ATOM 691 N N . LYS A 1 94 ? 17.956 -4.502 -7.696 1.00 86.56 94 LYS A N 1
ATOM 692 C CA . LYS A 1 94 ? 18.278 -3.084 -7.791 1.00 86.56 94 LYS A CA 1
ATOM 693 C C . LYS A 1 94 ? 17.942 -2.593 -9.200 1.00 86.56 94 LYS A C 1
ATOM 695 O O . LYS A 1 94 ? 18.447 -3.136 -10.181 1.00 86.56 94 LYS A O 1
ATOM 700 N N . GLY A 1 95 ? 17.107 -1.564 -9.307 1.00 72.06 95 GLY A N 1
ATOM 701 C CA . GLY A 1 95 ? 16.748 -0.967 -10.590 1.00 72.06 95 GLY A CA 1
ATOM 702 C C . GLY A 1 95 ? 17.981 -0.423 -11.318 1.00 72.06 95 GLY A C 1
ATOM 703 O O . GLY A 1 95 ? 18.910 0.092 -10.691 1.00 72.06 95 GLY A O 1
ATOM 704 N N . GLN A 1 96 ? 17.991 -0.515 -12.653 1.00 62.22 96 GLN A N 1
ATOM 705 C CA . GLN A 1 96 ? 19.114 -0.052 -13.487 1.00 62.22 96 GLN A CA 1
ATOM 706 C C . GLN A 1 96 ? 19.390 1.452 -13.317 1.00 62.22 96 GLN A C 1
ATOM 708 O O . GLN A 1 96 ? 20.538 1.894 -13.343 1.00 62.22 96 GLN A O 1
ATOM 713 N N . LYS A 1 97 ? 18.329 2.234 -13.102 1.00 64.25 97 LYS A N 1
ATOM 714 C CA . LYS A 1 97 ? 18.353 3.613 -12.613 1.00 64.25 97 LYS A CA 1
ATOM 715 C C . LYS A 1 97 ? 17.253 3.705 -11.562 1.00 64.25 97 LYS A C 1
ATOM 717 O O . LYS A 1 97 ? 16.130 3.305 -11.847 1.00 64.25 97 LYS A O 1
ATOM 722 N N . GLY A 1 98 ? 17.567 4.178 -10.355 1.00 60.97 98 GLY A N 1
ATOM 723 C CA . GLY A 1 98 ? 16.521 4.458 -9.369 1.00 60.97 98 GLY A CA 1
ATOM 724 C C . GLY A 1 98 ? 15.533 5.462 -9.959 1.00 60.97 98 GLY A C 1
ATOM 725 O O . GLY A 1 98 ? 15.959 6.484 -10.502 1.00 60.97 98 GLY A O 1
ATOM 726 N N . GLU A 1 99 ? 14.242 5.152 -9.896 1.00 71.62 99 GLU A N 1
ATOM 727 C CA . GLU A 1 99 ? 13.190 6.001 -10.444 1.00 71.62 99 GLU A CA 1
ATOM 728 C C . GLU A 1 99 ? 12.649 6.865 -9.303 1.00 71.62 99 GLU A C 1
ATOM 730 O O . GLU A 1 99 ? 11.966 6.396 -8.386 1.00 71.62 99 GLU A O 1
ATOM 735 N N . TYR A 1 100 ? 13.034 8.140 -9.333 1.00 81.12 100 TYR A N 1
ATOM 736 C CA . TYR A 1 100 ? 12.617 9.142 -8.363 1.00 81.12 100 TYR A CA 1
ATOM 737 C C . TYR A 1 100 ? 11.913 10.276 -9.099 1.00 81.12 100 TYR A C 1
ATOM 739 O O . TYR A 1 100 ? 12.509 10.944 -9.943 1.00 81.12 100 TYR A O 1
ATOM 747 N N . GLY A 1 101 ? 10.656 10.514 -8.742 1.00 87.94 101 GLY A N 1
ATOM 748 C CA . GLY A 1 101 ? 9.856 11.606 -9.269 1.00 87.94 101 GLY A CA 1
ATOM 749 C C . GLY A 1 101 ? 8.721 11.154 -10.178 1.00 87.94 101 GLY A C 1
ATOM 750 O O . GLY A 1 101 ? 8.127 10.092 -10.001 1.00 87.94 101 GLY A O 1
ATOM 751 N N . LEU A 1 102 ? 8.366 12.032 -11.111 1.00 92.88 102 LEU A N 1
ATOM 752 C CA . LEU A 1 102 ? 7.214 11.859 -11.985 1.00 92.88 102 LEU A CA 1
ATOM 753 C C . LEU A 1 102 ? 7.493 10.797 -13.050 1.00 92.88 102 LEU A C 1
ATOM 755 O O . LEU A 1 102 ? 8.492 10.874 -13.760 1.00 92.88 102 LEU A O 1
ATOM 759 N N . ALA A 1 103 ? 6.557 9.863 -13.187 1.00 94.50 103 ALA A N 1
ATOM 760 C CA . ALA A 1 103 ? 6.569 8.814 -14.193 1.00 94.50 103 ALA A CA 1
ATOM 761 C C . ALA A 1 103 ? 5.173 8.615 -14.790 1.00 94.50 103 ALA A C 1
ATOM 763 O O . ALA A 1 103 ? 4.176 9.151 -14.291 1.00 94.50 103 ALA A O 1
ATOM 764 N N . PHE A 1 104 ? 5.098 7.809 -15.847 1.00 96.50 104 PHE A N 1
ATOM 765 C CA . PHE A 1 104 ? 3.835 7.416 -16.457 1.00 96.50 104 PHE A CA 1
ATOM 766 C C . PHE A 1 104 ? 3.633 5.906 -16.354 1.00 96.50 104 PHE A C 1
ATOM 768 O O . PHE A 1 104 ? 4.413 5.137 -16.908 1.00 96.50 104 PHE A O 1
ATOM 775 N N . LEU A 1 105 ? 2.575 5.517 -15.649 1.00 97.31 105 LEU A N 1
ATOM 776 C CA . LEU A 1 105 ? 2.079 4.153 -15.538 1.00 97.31 105 LEU A CA 1
ATOM 777 C C . LEU A 1 105 ? 1.156 3.847 -16.714 1.00 97.31 105 LEU A C 1
ATOM 779 O O . LEU A 1 105 ? 0.115 4.486 -16.859 1.00 97.31 105 LEU A O 1
ATOM 783 N N . ASP A 1 106 ? 1.488 2.828 -17.488 1.00 97.75 106 ASP A N 1
ATOM 784 C CA . ASP A 1 106 ? 0.564 2.194 -18.416 1.00 97.75 106 ASP A CA 1
ATOM 785 C C . ASP A 1 106 ? -0.176 1.072 -17.682 1.00 97.75 106 ASP A C 1
ATOM 787 O O . ASP A 1 106 ? 0.432 0.127 -17.172 1.00 97.75 106 ASP A O 1
ATOM 791 N N . VAL A 1 107 ? -1.503 1.189 -17.587 1.00 96.81 107 VAL A N 1
ATOM 792 C CA . VAL A 1 107 ? -2.356 0.125 -17.039 1.00 96.81 107 VAL A CA 1
ATOM 793 C C . VAL A 1 107 ? -2.518 -0.956 -18.106 1.00 96.81 107 VAL A C 1
ATOM 795 O O . VAL A 1 107 ? -3.225 -0.753 -19.094 1.00 96.81 107 VAL A O 1
ATOM 798 N N . VAL A 1 108 ? -1.859 -2.101 -17.912 1.00 94.94 108 VAL A N 1
ATOM 799 C CA . VAL A 1 108 ? -1.773 -3.176 -18.921 1.00 94.94 108 VAL A CA 1
ATOM 800 C C . VAL A 1 108 ? -2.815 -4.273 -18.737 1.00 94.94 108 VAL A C 1
ATOM 802 O O . VAL A 1 108 ? -3.097 -5.015 -19.675 1.00 94.94 108 VAL A O 1
ATOM 805 N N . ALA A 1 109 ? -3.412 -4.379 -17.549 1.00 92.81 109 ALA A N 1
ATOM 806 C CA . ALA A 1 109 ? -4.486 -5.326 -17.291 1.00 92.81 109 ALA A CA 1
ATOM 807 C C . ALA A 1 109 ? -5.589 -4.686 -16.440 1.00 92.81 109 ALA A C 1
ATOM 809 O O . ALA A 1 109 ? -5.291 -3.997 -15.460 1.00 92.81 109 ALA A O 1
ATOM 810 N N . PRO A 1 110 ? -6.871 -4.939 -16.761 1.00 89.81 110 PRO A N 1
ATOM 811 C CA . PRO A 1 110 ? -7.960 -4.512 -15.905 1.00 89.81 110 PRO A CA 1
ATOM 812 C C . PRO A 1 110 ? -7.932 -5.292 -14.584 1.00 89.81 110 PRO A C 1
ATOM 814 O O . PRO A 1 110 ? -7.420 -6.416 -14.477 1.00 89.81 110 PRO A O 1
ATOM 817 N N . GLY A 1 111 ? -8.523 -4.691 -13.561 1.00 91.50 111 GLY A N 1
ATOM 818 C CA . GLY A 1 111 ? -8.660 -5.313 -12.256 1.00 91.50 111 GLY A CA 1
ATOM 819 C C . GLY A 1 111 ? -9.380 -4.397 -11.277 1.00 91.50 111 GLY A C 1
ATOM 820 O O . GLY A 1 111 ? -9.487 -3.193 -11.521 1.00 91.50 111 GLY A O 1
ATOM 821 N N . PRO A 1 112 ? -9.857 -4.944 -10.152 1.00 96.75 112 PRO A N 1
ATOM 822 C CA . PRO A 1 112 ? -10.631 -4.187 -9.173 1.00 96.75 112 PRO A CA 1
ATOM 823 C C . PRO A 1 112 ? -9.842 -3.013 -8.578 1.00 96.75 112 PRO A C 1
ATOM 825 O O . PRO A 1 112 ? -10.443 -1.984 -8.286 1.00 96.75 112 PRO A O 1
ATOM 828 N N . LEU A 1 113 ? -8.511 -3.120 -8.453 1.00 98.19 113 LEU A N 1
ATOM 829 C CA . LEU A 1 113 ? -7.655 -2.030 -7.969 1.00 98.19 113 LEU A CA 1
ATOM 830 C C . LEU A 1 113 ? -7.679 -0.809 -8.905 1.00 98.19 113 LEU A C 1
ATOM 832 O O . LEU A 1 113 ? -7.712 0.331 -8.438 1.00 98.19 113 LEU A O 1
ATOM 836 N N . PHE A 1 114 ? -7.713 -1.044 -10.219 1.00 97.81 114 PHE A N 1
ATOM 837 C CA . PHE A 1 114 ? -7.705 -0.012 -11.259 1.00 97.81 114 PHE A CA 1
ATOM 838 C C . PHE A 1 114 ? -9.092 0.245 -11.864 1.00 97.81 114 PHE A C 1
ATOM 840 O O . PHE A 1 114 ? -9.203 0.789 -12.958 1.00 97.81 114 PHE A O 1
ATOM 847 N N . ASP A 1 115 ? -10.173 -0.091 -11.156 1.00 97.00 115 ASP A N 1
ATOM 848 C CA . ASP A 1 115 ? -11.519 0.264 -11.607 1.00 97.00 115 ASP A CA 1
ATOM 849 C C . ASP A 1 115 ? -11.654 1.789 -11.794 1.00 97.00 115 ASP A C 1
ATOM 851 O O . ASP A 1 115 ? -11.376 2.580 -10.885 1.00 97.00 115 ASP A O 1
ATOM 855 N N . GLY A 1 116 ? -12.034 2.211 -13.002 1.00 95.94 116 GLY A N 1
ATOM 856 C CA . GLY A 1 116 ? -12.070 3.625 -13.390 1.00 95.94 116 GLY A CA 1
ATOM 857 C C . GLY A 1 116 ? -10.698 4.301 -13.554 1.00 95.94 116 GLY A C 1
ATOM 858 O O . GLY A 1 116 ? -10.640 5.530 -13.580 1.00 95.94 116 GLY A O 1
ATOM 859 N N . VAL A 1 117 ? -9.605 3.535 -13.652 1.00 96.19 117 VAL A N 1
ATOM 860 C CA . VAL A 1 117 ? -8.241 4.011 -13.939 1.00 96.19 117 VAL A CA 1
ATOM 861 C C . VAL A 1 117 ? -7.712 3.245 -15.152 1.00 96.19 117 VAL A C 1
ATOM 863 O O . VAL A 1 117 ? -7.475 2.045 -15.081 1.00 96.19 117 VAL A O 1
ATOM 866 N N . GLN A 1 118 ? -7.561 3.920 -16.290 1.00 92.38 118 GLN A N 1
ATOM 867 C CA . GLN A 1 118 ? -7.231 3.275 -17.567 1.00 92.38 118 GLN A CA 1
ATOM 868 C C . GLN A 1 118 ? -6.194 4.069 -18.359 1.00 92.38 118 GLN A C 1
ATOM 870 O O . GLN A 1 118 ? -6.032 5.274 -18.160 1.00 92.38 118 GLN A O 1
ATOM 875 N N . GLY A 1 119 ? -5.526 3.394 -19.293 1.00 92.81 119 GLY A N 1
ATOM 876 C CA . GLY A 1 119 ? -4.528 4.005 -20.164 1.00 92.81 119 GLY A CA 1
ATOM 877 C C . GLY A 1 119 ? -3.304 4.496 -19.394 1.00 92.81 119 GLY A C 1
ATOM 878 O O . GLY A 1 119 ? -2.916 3.908 -18.383 1.00 92.81 119 GLY A O 1
ATOM 879 N N . ARG A 1 120 ? -2.711 5.585 -19.890 1.00 96.44 120 ARG A N 1
ATOM 880 C CA . ARG A 1 120 ? -1.485 6.173 -19.349 1.00 96.44 120 ARG A CA 1
ATOM 881 C C . ARG A 1 120 ? -1.799 7.151 -18.217 1.00 96.44 120 ARG A C 1
ATOM 883 O O . ARG A 1 120 ? -2.525 8.124 -18.412 1.00 96.44 120 ARG A O 1
ATOM 890 N N . GLN A 1 121 ? -1.246 6.900 -17.037 1.00 97.50 121 GLN A N 1
ATOM 891 C CA . GLN A 1 121 ? -1.521 7.627 -15.799 1.00 97.50 121 GLN A CA 1
ATOM 892 C C . GLN A 1 121 ? -0.248 8.254 -15.244 1.00 97.50 121 GLN A C 1
ATOM 894 O O . GLN A 1 121 ? 0.792 7.608 -15.186 1.00 97.50 121 GLN A O 1
ATOM 899 N N . GLN A 1 122 ? -0.328 9.499 -14.781 1.00 97.75 122 GLN A N 1
ATOM 900 C CA . GLN A 1 122 ? 0.778 10.112 -14.049 1.00 97.75 122 GLN A CA 1
ATOM 901 C C . GLN A 1 122 ? 0.877 9.509 -12.642 1.00 97.75 122 GLN A C 1
ATOM 903 O O . GLN A 1 122 ? -0.119 9.458 -11.914 1.00 97.75 122 GLN A O 1
ATOM 908 N N . VAL A 1 123 ? 2.084 9.108 -12.247 1.00 97.56 123 VAL A N 1
ATOM 909 C CA . VAL A 1 123 ? 2.372 8.546 -10.923 1.00 97.56 123 VAL A CA 1
ATOM 910 C C . VAL A 1 123 ? 3.671 9.108 -10.347 1.00 97.56 123 VAL A C 1
ATOM 912 O O . VAL A 1 123 ? 4.521 9.623 -11.073 1.00 97.56 123 VAL A O 1
ATOM 915 N N . TRP A 1 124 ? 3.825 8.999 -9.028 1.00 96.06 124 TRP A N 1
ATOM 916 C CA . TRP A 1 124 ? 5.049 9.369 -8.319 1.00 96.06 124 TRP A CA 1
ATOM 917 C C . TRP A 1 124 ? 5.847 8.138 -7.892 1.00 96.06 124 TRP A C 1
ATOM 919 O O . TRP A 1 124 ? 5.426 7.396 -6.998 1.00 96.06 124 TRP A O 1
ATOM 929 N N . MET A 1 125 ? 7.005 7.945 -8.517 1.00 91.94 125 MET A N 1
ATOM 930 C CA . MET A 1 125 ? 7.960 6.885 -8.205 1.00 91.94 125 MET A CA 1
ATOM 931 C C . MET A 1 125 ? 8.983 7.365 -7.174 1.00 91.94 125 MET A C 1
ATOM 933 O O . MET A 1 125 ? 9.400 8.524 -7.173 1.00 91.94 125 MET A O 1
ATOM 937 N N . SER A 1 126 ? 9.380 6.482 -6.263 1.00 86.50 126 SER A N 1
ATOM 938 C CA . SER A 1 126 ? 10.435 6.770 -5.287 1.00 86.50 126 SER A CA 1
ATOM 939 C C . SER A 1 126 ? 11.076 5.472 -4.812 1.00 86.50 126 SER A C 1
ATOM 941 O O . SER A 1 126 ? 10.921 5.080 -3.654 1.00 86.50 126 SER A O 1
ATOM 943 N N . HIS A 1 127 ? 11.769 4.782 -5.716 1.00 80.00 127 HIS A N 1
ATOM 944 C CA . HIS A 1 127 ? 12.356 3.481 -5.412 1.00 80.00 127 HIS A CA 1
ATOM 945 C C . HIS A 1 127 ? 13.742 3.292 -6.026 1.00 80.00 127 HIS A C 1
ATOM 947 O O . HIS A 1 127 ? 14.077 3.814 -7.090 1.00 80.00 127 HIS A O 1
ATOM 953 N N . ARG A 1 128 ? 14.558 2.510 -5.317 1.00 85.25 128 ARG A N 1
ATOM 954 C CA . ARG A 1 128 ? 15.849 2.026 -5.807 1.00 85.25 128 ARG A CA 1
ATOM 955 C C . ARG A 1 128 ? 15.708 0.629 -6.392 1.00 85.25 128 ARG A C 1
ATOM 957 O O . ARG A 1 128 ? 16.194 0.377 -7.488 1.00 85.25 128 ARG A O 1
ATOM 964 N N . ASP A 1 129 ? 15.024 -0.240 -5.666 1.00 91.81 129 ASP A N 1
ATOM 965 C CA . ASP A 1 129 ? 14.800 -1.622 -6.059 1.00 91.81 129 ASP A CA 1
ATOM 966 C C . ASP A 1 129 ? 13.456 -1.760 -6.771 1.00 91.81 129 ASP A C 1
ATOM 968 O O . ASP A 1 129 ? 12.573 -0.908 -6.642 1.00 91.81 129 ASP A O 1
ATOM 972 N N . THR A 1 130 ? 13.301 -2.817 -7.553 1.00 93.25 130 THR A N 1
ATOM 973 C CA . THR A 1 130 ? 12.070 -3.117 -8.275 1.00 93.25 130 THR A CA 1
ATOM 974 C C . THR A 1 130 ? 11.816 -4.615 -8.301 1.00 93.25 130 THR A C 1
ATOM 976 O O . THR A 1 130 ? 12.742 -5.427 -8.235 1.00 93.25 130 THR A O 1
ATOM 979 N N . VAL A 1 131 ? 10.544 -4.990 -8.390 1.00 96.44 131 VAL A N 1
ATOM 980 C CA . VAL A 1 131 ? 10.153 -6.378 -8.622 1.00 96.44 131 VAL A CA 1
ATOM 981 C C . VAL A 1 131 ? 10.460 -6.726 -10.075 1.00 96.44 131 VAL A C 1
ATOM 983 O O . VAL A 1 131 ? 10.041 -6.024 -10.990 1.00 96.44 131 VAL A O 1
ATOM 986 N N . ILE A 1 132 ? 11.171 -7.828 -10.291 1.00 95.81 132 ILE A N 1
ATOM 987 C CA . ILE A 1 132 ? 11.488 -8.335 -11.634 1.00 95.81 132 ILE A CA 1
ATOM 988 C C . ILE A 1 132 ? 10.838 -9.689 -11.930 1.00 95.81 132 ILE A C 1
ATOM 990 O O . ILE A 1 132 ? 10.732 -10.084 -13.087 1.00 95.81 132 ILE A O 1
ATOM 994 N N . ALA A 1 133 ? 10.370 -10.388 -10.894 1.00 96.88 133 ALA A N 1
ATOM 995 C CA . ALA A 1 133 ? 9.489 -11.540 -11.022 1.00 96.88 133 ALA A CA 1
ATOM 996 C C . ALA A 1 133 ? 8.410 -11.441 -9.935 1.00 96.88 133 ALA A C 1
ATOM 998 O O . ALA A 1 133 ? 8.764 -11.356 -8.753 1.00 96.88 133 ALA A O 1
ATOM 999 N N . PRO A 1 134 ? 7.117 -11.401 -10.298 1.00 96.75 134 PRO A N 1
ATOM 1000 C CA . PRO A 1 134 ? 6.053 -11.372 -9.309 1.00 96.75 134 PRO A CA 1
ATOM 1001 C C . PRO A 1 134 ? 5.932 -12.750 -8.628 1.00 96.75 134 PRO A C 1
ATOM 1003 O O . PRO A 1 134 ? 6.370 -13.745 -9.205 1.00 96.75 134 PRO A O 1
ATOM 1006 N N . PRO A 1 135 ? 5.337 -12.835 -7.426 1.00 96.56 135 PRO A N 1
ATOM 1007 C CA . PRO A 1 135 ? 4.979 -14.118 -6.825 1.00 96.56 135 PRO A CA 1
ATOM 1008 C C . PRO A 1 135 ? 4.048 -14.943 -7.716 1.00 96.56 135 PRO A C 1
ATOM 1010 O O . PRO A 1 135 ? 3.264 -14.389 -8.492 1.00 96.56 135 PRO A O 1
ATOM 1013 N N . ASP A 1 136 ? 4.057 -16.260 -7.535 1.00 95.06 136 ASP A N 1
ATOM 1014 C CA . ASP A 1 136 ? 3.156 -17.155 -8.260 1.00 95.06 136 ASP A CA 1
ATOM 1015 C C . ASP A 1 136 ? 1.681 -16.766 -8.060 1.00 95.06 136 ASP A C 1
ATOM 1017 O O . ASP A 1 136 ? 1.225 -16.452 -6.956 1.00 95.06 136 ASP A O 1
ATOM 1021 N N . GLY A 1 137 ? 0.923 -16.778 -9.159 1.00 95.19 137 GLY A N 1
ATOM 1022 C CA . GLY A 1 137 ? -0.494 -16.400 -9.188 1.00 95.19 137 GLY A CA 1
ATOM 1023 C C . GLY A 1 137 ? -0.765 -14.892 -9.250 1.00 95.19 137 GLY A C 1
ATOM 1024 O O . GLY A 1 137 ? -1.910 -14.495 -9.472 1.00 95.19 137 GLY A O 1
ATOM 1025 N N . PHE A 1 138 ? 0.254 -14.036 -9.110 1.00 97.62 138 PHE A N 1
ATOM 1026 C CA . PHE A 1 138 ? 0.083 -12.597 -9.306 1.00 97.62 138 PHE A CA 1
ATOM 1027 C C . PHE A 1 138 ? 0.112 -12.230 -10.788 1.00 97.62 138 PHE A C 1
ATOM 1029 O O . PHE A 1 138 ? 0.975 -12.655 -11.555 1.00 97.62 138 PHE A O 1
ATOM 1036 N N . ARG A 1 139 ? -0.820 -11.363 -11.180 1.00 97.62 139 ARG A N 1
ATOM 1037 C CA . ARG A 1 139 ? -0.862 -10.741 -12.503 1.00 97.62 139 ARG A CA 1
ATOM 1038 C C . ARG A 1 139 ? -0.135 -9.404 -12.461 1.00 97.62 139 ARG A C 1
ATOM 1040 O O . ARG A 1 139 ? -0.269 -8.662 -11.489 1.00 97.62 139 ARG A O 1
ATOM 1047 N N . ILE A 1 140 ? 0.571 -9.069 -13.537 1.00 98.00 140 ILE A N 1
ATOM 1048 C CA . ILE A 1 140 ? 1.093 -7.715 -13.751 1.00 98.00 140 ILE A CA 1
ATOM 1049 C C . ILE A 1 140 ? -0.079 -6.833 -14.185 1.00 98.00 140 ILE A C 1
ATOM 1051 O O . ILE A 1 140 ? -0.796 -7.161 -15.130 1.00 98.00 140 ILE A O 1
ATOM 1055 N N . LEU A 1 141 ? -0.294 -5.737 -13.464 1.00 97.88 141 LEU A N 1
ATOM 1056 C CA . LEU A 1 141 ? -1.407 -4.815 -13.692 1.00 97.88 141 LEU A CA 1
ATOM 1057 C C . LEU A 1 141 ? -0.965 -3.513 -14.364 1.00 97.88 141 LEU A C 1
ATOM 1059 O O . LEU A 1 141 ? -1.775 -2.852 -15.012 1.00 97.88 141 LEU A O 1
ATOM 1063 N N . GLY A 1 142 ? 0.310 -3.147 -14.236 1.00 97.06 142 GLY A N 1
ATOM 1064 C CA . GLY A 1 142 ? 0.849 -1.955 -14.875 1.00 97.06 142 GLY A CA 1
ATOM 1065 C C . GLY A 1 142 ? 2.369 -1.927 -14.927 1.00 97.06 142 GLY A C 1
ATOM 1066 O O . GLY A 1 142 ? 3.044 -2.595 -14.139 1.00 97.06 142 GLY A O 1
ATOM 1067 N N . SER A 1 143 ? 2.881 -1.123 -15.850 1.00 96.25 143 SER A N 1
ATOM 1068 C CA . SER A 1 143 ? 4.308 -0.920 -16.115 1.00 96.25 143 SER A CA 1
ATOM 1069 C C . SER A 1 143 ? 4.609 0.560 -16.356 1.00 96.25 143 SER A C 1
ATOM 1071 O O . SER A 1 143 ? 3.721 1.319 -16.735 1.00 96.25 143 SER A O 1
ATOM 1073 N N . THR A 1 144 ? 5.857 0.974 -16.167 1.00 94.12 144 THR A N 1
ATOM 1074 C CA . THR A 1 144 ? 6.395 2.245 -16.679 1.00 94.12 144 THR A CA 1
ATOM 1075 C C . THR A 1 144 ? 7.502 1.969 -17.693 1.00 94.12 144 THR A C 1
ATOM 1077 O O . THR A 1 144 ? 7.884 0.820 -17.912 1.00 94.12 144 THR A O 1
ATOM 1080 N N . GLU A 1 145 ? 8.049 3.029 -18.286 1.00 90.44 145 GLU A N 1
ATOM 1081 C CA . GLU A 1 145 ? 9.197 2.953 -19.196 1.00 90.44 145 GLU A CA 1
ATOM 1082 C C . GLU A 1 145 ? 10.413 2.247 -18.566 1.00 90.44 145 GLU A C 1
ATOM 1084 O O . GLU A 1 145 ? 11.108 1.490 -19.239 1.00 90.44 145 GLU A O 1
ATOM 1089 N N . THR A 1 146 ? 10.650 2.456 -17.267 1.00 87.88 146 THR A N 1
ATOM 1090 C CA . THR A 1 146 ? 11.813 1.918 -16.538 1.00 87.88 146 THR A CA 1
ATOM 1091 C C . THR A 1 146 ? 11.469 0.840 -15.511 1.00 87.88 146 THR A C 1
ATOM 1093 O O . THR A 1 146 ? 12.375 0.231 -14.940 1.00 87.88 146 THR A O 1
ATOM 1096 N N . CYS A 1 147 ? 10.183 0.556 -15.291 1.00 91.94 147 CYS A N 1
ATOM 1097 C CA . CYS A 1 147 ? 9.706 -0.431 -14.327 1.00 91.94 147 CYS A CA 1
ATOM 1098 C C . CYS A 1 147 ? 8.649 -1.349 -14.958 1.00 91.94 147 CYS A C 1
ATOM 1100 O O . CYS A 1 147 ? 7.463 -1.024 -15.012 1.00 91.94 147 CYS A O 1
ATOM 1102 N N . ALA A 1 148 ? 9.067 -2.537 -15.405 1.00 93.69 148 ALA A N 1
ATOM 1103 C CA . ALA A 1 148 ? 8.176 -3.501 -16.059 1.00 93.69 148 ALA A CA 1
ATOM 1104 C C . ALA A 1 148 ? 7.056 -4.034 -15.140 1.00 93.69 148 ALA A C 1
ATOM 1106 O O . ALA A 1 148 ? 6.008 -4.449 -15.628 1.00 93.69 148 ALA A O 1
ATOM 1107 N N . ILE A 1 149 ? 7.265 -4.018 -13.819 1.00 96.56 149 ILE A N 1
ATOM 1108 C CA . ILE A 1 149 ? 6.324 -4.528 -12.813 1.00 96.56 149 ILE A CA 1
ATOM 1109 C C . ILE A 1 149 ? 5.988 -3.404 -11.824 1.00 96.56 149 ILE A C 1
ATOM 1111 O O . ILE A 1 149 ? 6.295 -3.452 -10.632 1.00 96.56 149 ILE A O 1
ATOM 1115 N N . ALA A 1 150 ? 5.353 -2.353 -12.340 1.00 96.88 150 ALA A N 1
ATOM 1116 C CA . ALA A 1 150 ? 4.964 -1.190 -11.546 1.00 96.88 150 ALA A CA 1
ATOM 1117 C C . ALA A 1 150 ? 3.702 -1.435 -10.700 1.00 96.88 150 ALA A C 1
ATOM 1119 O O . ALA A 1 150 ? 3.457 -0.703 -9.740 1.00 96.88 150 ALA A O 1
ATOM 1120 N N . ALA A 1 151 ? 2.899 -2.445 -11.045 1.00 98.31 151 ALA A N 1
ATOM 1121 C CA . ALA A 1 151 ? 1.785 -2.906 -10.226 1.00 98.31 151 ALA A CA 1
ATOM 1122 C C . ALA A 1 151 ? 1.522 -4.406 -10.412 1.00 98.31 151 ALA A C 1
ATOM 1124 O O . ALA A 1 151 ? 1.603 -4.925 -11.528 1.00 98.31 151 ALA A O 1
ATOM 1125 N N . ILE A 1 152 ? 1.144 -5.081 -9.328 1.00 98.50 152 ILE A N 1
ATOM 1126 C CA . ILE A 1 152 ? 0.797 -6.508 -9.288 1.00 98.50 152 ILE A CA 1
ATOM 1127 C C . ILE A 1 152 ? -0.514 -6.734 -8.536 1.00 98.50 152 ILE A C 1
ATOM 1129 O O . ILE A 1 152 ? -0.873 -5.949 -7.655 1.00 98.50 152 ILE A O 1
ATOM 1133 N N . GLY A 1 153 ? -1.219 -7.823 -8.840 1.00 98.19 153 GLY A N 1
ATOM 1134 C CA . GLY A 1 153 ? -2.422 -8.195 -8.098 1.00 98.19 153 GLY A CA 1
ATOM 1135 C C . GLY A 1 153 ? -2.791 -9.670 -8.173 1.00 98.19 153 GLY A C 1
ATOM 1136 O O . GLY A 1 153 ? -2.565 -10.330 -9.185 1.00 98.19 153 GLY A O 1
ATOM 1137 N N . HIS A 1 154 ? -3.402 -10.155 -7.096 1.00 97.94 154 HIS A N 1
ATOM 1138 C CA . HIS A 1 154 ? -3.995 -11.480 -6.966 1.00 97.94 154 HIS A CA 1
ATOM 1139 C C . HIS A 1 154 ? -5.425 -11.330 -6.433 1.00 97.94 154 HIS A C 1
ATOM 1141 O O . HIS A 1 154 ? -5.642 -11.149 -5.231 1.00 97.94 154 HIS A O 1
ATOM 1147 N N . ASP A 1 155 ? -6.408 -11.423 -7.331 1.00 96.56 155 ASP A N 1
ATOM 1148 C CA . ASP A 1 155 ? -7.797 -11.054 -7.026 1.00 96.56 155 ASP A CA 1
ATOM 1149 C C . ASP A 1 155 ? -8.420 -11.959 -5.955 1.00 96.56 155 ASP A C 1
ATOM 1151 O O . ASP A 1 155 ? -8.986 -11.458 -4.985 1.00 96.56 155 ASP A O 1
ATOM 1155 N N . GLU A 1 156 ? -8.235 -13.279 -6.068 1.00 95.25 156 GLU A N 1
ATOM 1156 C CA . GLU A 1 156 ? -8.776 -14.258 -5.108 1.00 95.25 156 GLU A CA 1
ATOM 1157 C C . GLU A 1 156 ? -8.229 -14.059 -3.687 1.00 95.25 156 GLU A C 1
ATOM 1159 O O . GLU A 1 156 ? -8.969 -14.154 -2.709 1.00 95.25 156 GLU A O 1
ATOM 1164 N N . ARG A 1 157 ? -6.937 -13.724 -3.560 1.00 96.38 157 ARG A N 1
ATOM 1165 C CA . ARG A 1 157 ? -6.299 -13.430 -2.267 1.00 96.38 157 ARG A CA 1
ATOM 1166 C C . ARG A 1 157 ? -6.517 -11.992 -1.805 1.00 96.38 157 ARG A C 1
ATOM 1168 O O . ARG A 1 157 ? -6.210 -11.682 -0.659 1.00 96.38 157 ARG A O 1
ATOM 1175 N N . ARG A 1 158 ? -7.055 -11.119 -2.666 1.00 98.19 158 ARG A N 1
ATOM 1176 C CA . ARG A 1 158 ? -7.223 -9.675 -2.428 1.00 98.19 158 ARG A CA 1
ATOM 1177 C C . ARG A 1 158 ? -5.908 -8.978 -2.056 1.00 98.19 158 ARG A C 1
ATOM 1179 O O . ARG A 1 158 ? -5.882 -8.113 -1.179 1.00 98.19 158 ARG A O 1
ATOM 1186 N N . GLN A 1 159 ? -4.822 -9.366 -2.722 1.00 98.56 159 GLN A N 1
ATOM 1187 C CA . GLN A 1 159 ? -3.478 -8.840 -2.479 1.00 98.56 159 GLN A CA 1
ATOM 1188 C C . GLN A 1 159 ? -2.990 -8.060 -3.689 1.00 98.56 159 GLN A C 1
ATOM 1190 O O . GLN A 1 159 ? -3.050 -8.556 -4.811 1.00 98.56 159 GLN A O 1
ATOM 1195 N N . TYR A 1 160 ? -2.505 -6.847 -3.454 1.00 98.81 160 TYR A N 1
ATOM 1196 C CA . TYR A 1 160 ? -2.069 -5.935 -4.501 1.00 98.81 160 TYR A CA 1
ATOM 1197 C C . TYR A 1 160 ? -0.783 -5.225 -4.100 1.00 98.81 160 TYR A C 1
ATOM 1199 O O . TYR A 1 160 ? -0.559 -4.937 -2.926 1.00 98.81 160 TYR A O 1
ATOM 1207 N N . GLY A 1 161 ? 0.045 -4.905 -5.086 1.00 98.44 161 GLY A N 1
ATOM 1208 C CA . GLY A 1 161 ? 1.269 -4.137 -4.905 1.00 98.44 161 GLY A CA 1
ATOM 1209 C C . GLY A 1 161 ? 1.374 -3.039 -5.953 1.00 98.44 161 GLY A C 1
ATOM 1210 O O . GLY A 1 161 ? 1.018 -3.271 -7.108 1.00 98.44 161 GLY A O 1
ATOM 1211 N N . VAL A 1 162 ? 1.843 -1.858 -5.557 1.00 98.38 162 VAL A N 1
ATOM 1212 C CA . VAL A 1 162 ? 2.151 -0.743 -6.464 1.00 98.38 162 VAL A CA 1
ATOM 1213 C C . VAL A 1 162 ? 3.518 -0.152 -6.138 1.00 98.38 162 VAL A C 1
ATOM 1215 O O . VAL A 1 162 ? 3.853 0.027 -4.970 1.00 98.38 162 VAL A O 1
ATOM 1218 N N . GLN A 1 163 ? 4.310 0.160 -7.163 1.00 96.69 163 GLN A N 1
ATOM 1219 C CA . GLN A 1 163 ? 5.699 0.604 -6.999 1.00 96.69 163 GLN A CA 1
ATOM 1220 C C . GLN A 1 163 ? 5.784 2.129 -6.813 1.00 96.69 163 GLN A C 1
ATOM 1222 O O . GLN A 1 163 ? 6.794 2.657 -6.344 1.00 96.69 163 GLN A O 1
ATOM 1227 N N . PHE A 1 164 ? 4.691 2.819 -7.140 1.00 96.56 164 PHE A N 1
ATOM 1228 C CA . PHE A 1 164 ? 4.472 4.251 -6.976 1.00 96.56 164 PHE A CA 1
ATOM 1229 C C . PHE A 1 164 ? 3.658 4.564 -5.712 1.00 96.56 164 PHE A C 1
ATOM 1231 O O . PHE A 1 164 ? 3.050 3.683 -5.108 1.00 96.56 164 PHE A O 1
ATOM 1238 N N . HIS A 1 165 ? 3.598 5.845 -5.349 1.00 97.50 165 HIS A N 1
ATOM 1239 C CA . HIS A 1 165 ? 2.906 6.336 -4.156 1.00 97.50 165 HIS A CA 1
ATOM 1240 C C . HIS A 1 165 ? 1.507 6.896 -4.491 1.00 97.50 165 HIS A C 1
ATOM 1242 O O . HIS A 1 165 ? 1.401 8.025 -4.985 1.00 97.50 165 HIS A O 1
ATOM 1248 N N . PRO A 1 166 ? 0.405 6.153 -4.264 1.00 97.88 166 PRO A N 1
ATOM 1249 C CA . PRO A 1 166 ? -0.957 6.655 -4.481 1.00 97.88 166 PRO A CA 1
ATOM 1250 C C . PRO A 1 166 ? -1.424 7.674 -3.422 1.00 97.88 166 PRO A C 1
ATOM 1252 O O . PRO A 1 166 ? -2.449 8.333 -3.595 1.00 97.88 166 PRO A O 1
ATOM 1255 N N . GLU A 1 167 ? -0.704 7.808 -2.311 1.00 97.38 167 GLU A N 1
ATOM 1256 C CA . GLU A 1 167 ? -1.028 8.702 -1.201 1.00 97.38 167 GLU A CA 1
ATOM 1257 C C . GLU A 1 167 ? -0.605 10.161 -1.435 1.00 97.38 167 GLU A C 1
ATOM 1259 O O . GLU A 1 167 ? -1.118 11.069 -0.770 1.00 97.38 167 GLU A O 1
ATOM 1264 N N . VAL A 1 168 ? 0.306 10.404 -2.385 1.00 96.25 168 VAL A N 1
ATOM 1265 C CA . VAL A 1 168 ? 0.816 11.746 -2.692 1.00 96.25 168 VAL A CA 1
ATOM 1266 C C . VAL A 1 168 ? 0.005 12.431 -3.788 1.00 96.25 168 VAL A C 1
ATOM 1268 O O . VAL A 1 168 ? -0.533 11.806 -4.698 1.00 96.25 168 VAL A O 1
ATOM 1271 N N . VAL A 1 169 ? -0.041 13.763 -3.734 1.00 95.44 169 VAL A N 1
ATOM 1272 C CA . VAL A 1 169 ? -0.794 14.595 -4.692 1.00 95.44 169 VAL A CA 1
ATOM 1273 C C . VAL A 1 169 ? -0.283 14.492 -6.131 1.00 95.44 169 VAL A C 1
ATOM 1275 O O . VAL A 1 169 ? -1.040 14.734 -7.064 1.00 95.44 169 VAL A O 1
ATOM 1278 N N . HIS A 1 170 ? 0.980 14.101 -6.316 1.00 96.25 170 HIS A N 1
ATOM 1279 C CA . HIS A 1 170 ? 1.606 13.928 -7.628 1.00 96.25 170 HIS A CA 1
ATOM 1280 C C . HIS A 1 170 ? 1.103 12.694 -8.394 1.00 96.25 170 HIS A C 1
ATOM 1282 O O . HIS A 1 170 ? 1.438 12.548 -9.569 1.00 96.25 170 HIS A O 1
ATOM 1288 N N . THR A 1 171 ? 0.279 11.853 -7.757 1.00 97.88 171 THR A N 1
ATOM 1289 C CA . THR A 1 171 ? -0.426 10.722 -8.371 1.00 97.88 171 THR A CA 1
ATOM 1290 C C . THR A 1 171 ? -1.931 11.039 -8.427 1.00 97.88 171 THR A C 1
ATOM 1292 O O . THR A 1 171 ? -2.661 10.699 -7.491 1.00 97.88 171 THR A O 1
ATOM 1295 N N . PRO A 1 172 ? -2.452 11.690 -9.491 1.00 97.69 172 PRO A N 1
ATOM 1296 C CA . PRO A 1 172 ? -3.844 12.159 -9.537 1.00 97.69 172 PRO A CA 1
ATOM 1297 C C . PRO A 1 172 ? -4.888 11.042 -9.387 1.00 97.69 172 PRO A C 1
ATOM 1299 O O . PRO A 1 172 ? -5.925 11.231 -8.748 1.00 97.69 172 PRO A O 1
ATOM 1302 N N . CYS A 1 173 ? -4.600 9.850 -9.920 1.00 97.25 173 CYS A N 1
ATOM 1303 C CA . CYS A 1 173 ? -5.454 8.668 -9.788 1.00 97.25 173 CYS A CA 1
ATOM 1304 C C . CYS A 1 173 ? -5.338 7.974 -8.415 1.00 97.25 173 CYS A C 1
ATOM 1306 O O . CYS A 1 173 ? -6.118 7.070 -8.112 1.00 97.25 173 CYS A O 1
ATOM 1308 N N . GLY A 1 174 ? -4.419 8.408 -7.548 1.00 98.00 174 GLY A N 1
ATOM 1309 C CA . GLY A 1 174 ? -4.090 7.744 -6.287 1.00 98.00 174 GLY A CA 1
ATOM 1310 C C . GLY A 1 174 ? -5.271 7.643 -5.321 1.00 98.00 174 GLY A C 1
ATOM 1311 O O . GLY A 1 174 ? -5.532 6.578 -4.761 1.00 98.00 174 GLY A O 1
ATOM 1312 N N . LYS A 1 175 ? -6.090 8.703 -5.222 1.00 97.88 175 LYS A N 1
ATOM 1313 C CA . LYS A 1 175 ? -7.332 8.675 -4.426 1.00 97.88 175 LYS A CA 1
ATOM 1314 C C . LYS A 1 175 ? -8.312 7.605 -4.923 1.00 97.88 175 LYS A C 1
ATOM 1316 O O . LYS A 1 175 ? -8.975 6.968 -4.107 1.00 97.88 175 LYS A O 1
ATOM 1321 N N . ARG A 1 176 ? -8.417 7.404 -6.244 1.00 98.44 176 ARG A N 1
ATOM 1322 C CA . ARG A 1 176 ? -9.284 6.371 -6.836 1.00 98.44 176 ARG A CA 1
ATOM 1323 C C . ARG A 1 176 ? -8.756 4.975 -6.515 1.00 98.44 176 ARG A C 1
ATOM 1325 O O . ARG A 1 176 ? -9.541 4.144 -6.081 1.00 98.44 176 ARG A O 1
ATOM 1332 N N . ILE A 1 177 ? -7.449 4.754 -6.649 1.00 98.56 177 ILE A N 1
ATOM 1333 C CA . ILE A 1 177 ? -6.795 3.473 -6.336 1.00 98.56 177 ILE A CA 1
ATOM 1334 C C . ILE A 1 177 ? -7.006 3.093 -4.865 1.00 98.56 177 ILE A C 1
ATOM 1336 O O . ILE A 1 177 ? -7.465 1.991 -4.570 1.00 98.56 177 ILE A O 1
ATOM 1340 N N . LEU A 1 178 ? -6.749 4.024 -3.938 1.00 98.69 178 LEU A N 1
ATOM 1341 C CA . LEU A 1 178 ? -6.976 3.795 -2.508 1.00 98.69 178 LEU A CA 1
ATOM 1342 C C . LEU A 1 178 ? -8.458 3.536 -2.207 1.00 98.69 178 LEU A C 1
ATOM 1344 O O . LEU A 1 178 ? -8.775 2.625 -1.451 1.00 98.69 178 LEU A O 1
ATOM 1348 N N . SER A 1 179 ? -9.371 4.281 -2.836 1.00 98.62 179 SER A N 1
ATOM 1349 C CA . SER A 1 179 ? -10.816 4.049 -2.712 1.00 98.62 179 SER A CA 1
ATOM 1350 C C . SER A 1 179 ? -11.217 2.645 -3.184 1.00 98.62 179 SER A C 1
ATOM 1352 O O . SER A 1 179 ? -11.920 1.924 -2.476 1.00 98.62 179 SER A O 1
ATOM 1354 N N . ASN A 1 180 ? -10.716 2.207 -4.340 1.00 98.69 180 ASN A N 1
ATOM 1355 C CA . ASN A 1 180 ? -10.977 0.871 -4.866 1.00 98.69 180 ASN A CA 1
ATOM 1356 C C . ASN A 1 180 ? -10.477 -0.220 -3.910 1.00 98.69 180 ASN A C 1
ATOM 1358 O O . ASN A 1 180 ? -11.211 -1.166 -3.621 1.00 98.69 180 ASN A O 1
ATOM 1362 N N . PHE A 1 181 ? -9.264 -0.064 -3.373 1.00 98.81 181 PHE A N 1
ATOM 1363 C CA . PHE A 1 181 ? -8.721 -0.994 -2.388 1.00 98.81 181 PHE A CA 1
ATOM 1364 C C . PHE A 1 181 ? -9.575 -1.057 -1.114 1.00 98.81 181 PHE A C 1
ATOM 1366 O O . PHE A 1 181 ? -9.971 -2.139 -0.687 1.00 98.81 181 PHE A O 1
ATOM 1373 N N . LEU A 1 182 ? -9.913 0.093 -0.530 1.00 98.69 182 LEU A N 1
ATOM 1374 C CA . LEU A 1 182 ? -10.658 0.143 0.728 1.00 98.69 182 LEU A CA 1
ATOM 1375 C C . LEU A 1 182 ? -12.089 -0.381 0.579 1.00 98.69 182 LEU A C 1
ATOM 1377 O O . LEU A 1 182 ? -12.526 -1.213 1.367 1.00 98.69 182 LEU A O 1
ATOM 1381 N N . PHE A 1 183 ? -12.828 0.076 -0.428 1.00 98.44 183 PHE A N 1
ATOM 1382 C CA . PHE A 1 183 ? -14.264 -0.197 -0.507 1.00 98.44 183 PHE A CA 1
ATOM 1383 C C . PHE A 1 183 ? -14.590 -1.434 -1.336 1.00 98.44 183 PHE A C 1
ATOM 1385 O O . PHE A 1 183 ? -15.385 -2.264 -0.908 1.00 98.44 183 PHE A O 1
ATOM 1392 N N . ARG A 1 184 ? -13.975 -1.593 -2.514 1.00 97.50 184 ARG A N 1
ATOM 1393 C CA . ARG A 1 184 ? -14.318 -2.702 -3.422 1.00 97.50 184 ARG A CA 1
ATOM 1394 C C . ARG A 1 184 ? -13.616 -3.998 -3.044 1.00 97.50 184 ARG A C 1
ATOM 1396 O O . ARG A 1 184 ? -14.200 -5.065 -3.183 1.00 97.50 184 ARG A O 1
ATOM 1403 N N . ILE A 1 185 ? -12.362 -3.903 -2.607 1.00 98.31 185 ILE A N 1
ATOM 1404 C CA . ILE A 1 185 ? -11.521 -5.070 -2.318 1.00 98.31 185 ILE A CA 1
ATOM 1405 C C . ILE A 1 185 ? -11.633 -5.461 -0.840 1.00 98.31 185 ILE A C 1
ATOM 1407 O O . ILE A 1 185 ? -11.938 -6.611 -0.525 1.00 98.31 185 ILE A O 1
ATOM 1411 N N . ALA A 1 186 ? -11.400 -4.516 0.073 1.00 98.06 186 ALA A N 1
ATOM 1412 C CA . ALA A 1 186 ? -11.425 -4.788 1.508 1.00 98.06 186 ALA A CA 1
ATOM 1413 C C . ALA A 1 186 ? -12.831 -4.741 2.125 1.00 98.06 186 ALA A C 1
ATOM 1415 O O . ALA A 1 186 ? -13.030 -5.256 3.225 1.00 98.06 186 ALA A O 1
ATOM 1416 N N . GLY A 1 187 ? -13.804 -4.143 1.430 1.00 97.12 187 GLY A N 1
ATOM 1417 C CA . GLY A 1 187 ? -15.167 -4.007 1.935 1.00 97.12 187 GLY A CA 1
ATOM 1418 C C . GLY A 1 187 ? -15.247 -3.131 3.183 1.00 97.12 187 GLY A C 1
ATOM 1419 O O . GLY A 1 187 ? -16.058 -3.409 4.057 1.00 97.12 187 GLY A O 1
ATOM 1420 N N . CYS A 1 188 ? -14.378 -2.129 3.329 1.00 97.56 188 CYS A N 1
ATOM 1421 C CA . CYS A 1 188 ? -14.462 -1.161 4.420 1.00 97.56 188 CYS A CA 1
ATOM 1422 C C . CYS A 1 188 ? -15.748 -0.330 4.327 1.00 97.56 188 CYS A C 1
ATOM 1424 O O . CYS A 1 188 ? -16.299 -0.119 3.250 1.00 97.56 188 CYS A O 1
ATOM 1426 N N . GLU A 1 189 ? -16.195 0.186 5.464 1.00 95.19 189 GLU A N 1
ATOM 1427 C CA . GLU A 1 189 ? -17.309 1.130 5.557 1.00 95.19 189 GLU A CA 1
ATOM 1428 C C . GLU A 1 189 ? -16.789 2.534 5.863 1.00 95.19 189 GLU A C 1
ATOM 1430 O O . GLU A 1 189 ? -15.796 2.693 6.572 1.00 95.19 189 GLU A O 1
ATOM 1435 N N . ALA A 1 190 ? -17.454 3.560 5.333 1.00 93.25 190 ALA A N 1
ATOM 1436 C CA . ALA A 1 190 ? -17.118 4.949 5.623 1.00 93.25 190 ALA A CA 1
ATOM 1437 C C . ALA A 1 190 ? -17.723 5.386 6.976 1.00 93.25 190 ALA A C 1
ATOM 1439 O O . ALA A 1 190 ? -18.687 6.149 7.017 1.00 93.25 190 ALA A O 1
ATOM 1440 N N . ASP A 1 191 ? -17.194 4.846 8.076 1.00 85.38 191 ASP A N 1
ATOM 1441 C CA . ASP A 1 191 ? -17.684 5.032 9.451 1.00 85.38 191 ASP A CA 1
ATOM 1442 C C . ASP A 1 191 ? -16.852 6.023 10.285 1.00 85.38 191 ASP A C 1
ATOM 1444 O O . ASP A 1 191 ? -17.127 6.256 11.464 1.00 85.38 191 ASP A O 1
ATOM 1448 N N . TRP A 1 192 ? -15.822 6.623 9.689 1.00 82.56 192 TRP A N 1
ATOM 1449 C CA . TRP A 1 192 ? -14.952 7.565 10.373 1.00 82.56 192 TRP A CA 1
ATOM 1450 C C . TRP A 1 192 ? -15.414 9.003 10.194 1.00 82.56 192 TRP A C 1
ATOM 1452 O O . TRP A 1 192 ? -15.326 9.591 9.113 1.00 82.56 192 TRP A O 1
ATOM 1462 N N . ASN A 1 193 ? -15.793 9.610 11.313 1.00 79.12 193 ASN A N 1
ATOM 1463 C CA . ASN A 1 193 ? -16.027 11.036 11.422 1.00 79.12 193 ASN A CA 1
ATOM 1464 C C . ASN A 1 193 ? -15.190 11.609 12.579 1.00 79.12 193 ASN A C 1
ATOM 1466 O O . ASN A 1 193 ? -15.369 11.203 13.731 1.00 79.12 193 ASN A O 1
ATOM 1470 N N . PRO A 1 194 ? -14.300 12.586 12.320 1.00 74.62 194 PRO A N 1
ATOM 1471 C CA . PRO A 1 194 ? -13.497 13.220 13.364 1.00 74.62 194 PRO A CA 1
ATOM 1472 C C . PRO A 1 194 ? -14.323 13.813 14.514 1.00 74.62 194 PRO A C 1
ATOM 1474 O O . PRO A 1 194 ? -13.848 13.853 15.647 1.00 74.62 194 PRO A O 1
ATOM 1477 N N . LYS A 1 195 ? -15.564 14.251 14.252 1.00 78.25 195 LYS A N 1
ATOM 1478 C CA . LYS A 1 195 ? -16.448 14.818 15.285 1.00 78.25 195 LYS A CA 1
ATOM 1479 C C . LYS A 1 195 ? -16.802 13.799 16.368 1.00 78.25 195 LYS A C 1
ATOM 1481 O O . LYS A 1 195 ? -16.894 14.171 17.534 1.00 78.25 195 LYS A O 1
ATOM 1486 N N . ASP A 1 196 ? -16.918 12.530 15.995 1.00 75.19 196 ASP A N 1
ATOM 1487 C CA . ASP A 1 196 ? -17.317 11.457 16.909 1.00 75.19 196 ASP A CA 1
ATOM 1488 C C . ASP A 1 196 ? -16.154 11.037 17.826 1.00 75.19 196 ASP A C 1
ATOM 1490 O O . ASP A 1 196 ? -16.358 10.431 18.876 1.00 75.19 196 ASP A O 1
ATOM 1494 N N . GLN A 1 197 ? -14.919 11.421 17.481 1.00 74.69 197 GLN A N 1
ATOM 1495 C CA . GLN A 1 197 ? -13.745 11.184 18.320 1.00 74.69 197 GLN A CA 1
ATOM 1496 C C . GLN A 1 197 ? -13.608 12.164 19.471 1.00 74.69 197 GLN A C 1
ATOM 1498 O O . GLN A 1 197 ? -12.987 11.812 20.470 1.00 74.69 197 GLN A O 1
ATOM 1503 N N . VAL A 1 198 ? -14.178 13.366 19.355 1.00 81.56 198 VAL A N 1
ATOM 1504 C CA . VAL A 1 198 ? -14.035 14.406 20.383 1.00 81.56 198 VAL A CA 1
ATOM 1505 C C . VAL A 1 198 ? -14.515 13.878 21.731 1.00 81.56 198 VAL A C 1
ATOM 1507 O O . VAL A 1 198 ? -13.762 13.918 22.695 1.00 81.56 198 VAL A O 1
ATOM 1510 N N . ALA A 1 199 ? -15.711 13.282 21.779 1.00 79.69 199 ALA A N 1
ATOM 1511 C CA . ALA A 1 199 ? -16.265 12.719 23.010 1.00 79.69 199 ALA A CA 1
ATOM 1512 C C . ALA A 1 199 ? -15.392 11.589 23.585 1.00 79.69 199 ALA A C 1
ATOM 1514 O O . ALA A 1 199 ? -15.135 11.548 24.785 1.00 79.69 199 ALA A O 1
ATOM 1515 N N . ARG A 1 200 ? -14.878 10.699 22.724 1.00 78.06 200 ARG A N 1
ATOM 1516 C CA . ARG A 1 200 ? -14.001 9.598 23.149 1.00 78.06 200 ARG A CA 1
ATOM 1517 C C . ARG A 1 200 ? -12.691 10.114 23.745 1.00 78.06 200 ARG A C 1
ATOM 1519 O O . ARG A 1 200 ? -12.263 9.616 24.781 1.00 78.06 200 ARG A O 1
ATOM 1526 N N . ILE A 1 201 ? -12.069 11.097 23.094 1.00 84.06 201 ILE A N 1
ATOM 1527 C CA . ILE A 1 201 ? -10.817 11.714 23.546 1.00 84.06 201 ILE A CA 1
ATOM 1528 C C . ILE A 1 201 ? -11.054 12.491 24.846 1.00 84.06 201 ILE A C 1
ATOM 1530 O O . ILE A 1 201 ? -10.259 12.364 25.771 1.00 84.06 201 ILE A O 1
ATOM 1534 N N . GLU A 1 202 ? -12.157 13.238 24.963 1.00 85.19 202 GLU A N 1
ATOM 1535 C CA . GLU A 1 202 ? -12.546 13.918 26.208 1.00 85.19 202 GLU A CA 1
ATOM 1536 C C . GLU A 1 202 ? -12.676 12.923 27.376 1.00 85.19 202 GLU A C 1
ATOM 1538 O O . GLU A 1 202 ? -12.151 13.170 28.465 1.00 85.19 202 GLU A O 1
ATOM 1543 N N . ASP A 1 203 ? -13.326 11.778 27.156 1.00 85.19 203 ASP A N 1
ATOM 1544 C CA . ASP A 1 203 ? -13.475 10.739 28.177 1.00 85.19 203 ASP A CA 1
ATOM 1545 C C . ASP A 1 203 ? -12.145 10.054 28.525 1.00 85.19 203 ASP A C 1
ATOM 1547 O O . ASP A 1 203 ? -11.883 9.775 29.699 1.00 85.19 203 ASP A O 1
ATOM 1551 N N . GLU A 1 204 ? -11.283 9.807 27.539 1.00 85.50 204 GLU A N 1
ATOM 1552 C CA . GLU A 1 204 ? -9.943 9.247 27.742 1.00 85.50 204 GLU A CA 1
ATOM 1553 C C . GLU A 1 204 ? -9.045 10.203 28.537 1.00 85.50 204 GLU A C 1
ATOM 1555 O O . GLU A 1 204 ? -8.405 9.783 29.506 1.00 85.50 204 GLU A O 1
ATOM 1560 N N . ILE A 1 205 ? -9.066 11.499 28.205 1.00 86.94 205 ILE A N 1
ATOM 1561 C CA . ILE A 1 205 ? -8.391 12.548 28.977 1.00 86.94 205 ILE A CA 1
ATOM 1562 C C . ILE A 1 205 ? -8.929 12.558 30.405 1.00 86.94 205 ILE A C 1
ATOM 1564 O O . ILE A 1 205 ? -8.139 12.536 31.346 1.00 86.94 205 ILE A O 1
ATOM 1568 N N . ARG A 1 206 ? -10.255 12.528 30.598 1.00 84.81 206 ARG A N 1
ATOM 1569 C CA . ARG A 1 206 ? -10.867 12.556 31.936 1.00 84.81 206 ARG A CA 1
ATOM 1570 C C . ARG A 1 206 ? -10.450 11.343 32.777 1.00 84.81 206 ARG A C 1
ATOM 1572 O O . ARG A 1 206 ? -10.098 11.504 33.946 1.00 84.81 206 ARG A O 1
ATOM 1579 N N . ARG A 1 207 ? -10.433 10.145 32.180 1.00 87.81 207 ARG A N 1
ATOM 1580 C CA . ARG A 1 207 ? -9.963 8.907 32.829 1.00 87.81 207 ARG A CA 1
ATOM 1581 C C . ARG A 1 207 ? -8.475 8.962 33.166 1.00 87.81 207 ARG A C 1
ATOM 1583 O O . ARG A 1 207 ? -8.094 8.594 34.270 1.00 87.81 207 ARG A O 1
ATOM 1590 N N . THR A 1 208 ? -7.650 9.443 32.241 1.00 86.94 208 THR A N 1
ATOM 1591 C CA . THR A 1 208 ? -6.189 9.495 32.400 1.00 86.94 208 THR A CA 1
ATOM 1592 C C . THR A 1 208 ? -5.770 10.561 33.410 1.00 86.94 208 THR A C 1
ATOM 1594 O O . THR A 1 208 ? -4.919 10.316 34.268 1.00 86.94 208 THR A O 1
ATOM 1597 N N . ALA A 1 209 ? -6.393 11.739 33.357 1.00 88.19 209 ALA A N 1
ATOM 1598 C CA . ALA A 1 209 ? -6.179 12.811 34.319 1.00 88.19 209 ALA A CA 1
ATOM 1599 C C . ALA A 1 209 ? -6.607 12.376 35.727 1.00 88.19 209 ALA A C 1
ATOM 1601 O O . ALA A 1 209 ? -5.920 12.714 36.688 1.00 88.19 209 ALA A O 1
ATOM 1602 N N . ALA A 1 210 ? -7.672 11.571 35.853 1.00 87.88 210 ALA A N 1
ATOM 1603 C CA . ALA A 1 210 ? -8.155 11.021 37.124 1.00 87.88 210 ALA A CA 1
ATOM 1604 C C . ALA A 1 210 ? -8.354 12.106 38.205 1.00 87.88 210 ALA A C 1
ATOM 1606 O O . ALA A 1 210 ? -7.983 11.929 39.362 1.00 87.88 210 ALA A O 1
ATOM 1607 N N . GLY A 1 211 ? -8.883 13.267 37.803 1.00 82.00 211 GLY A N 1
ATOM 1608 C CA . GLY A 1 211 ? -9.092 14.420 38.688 1.00 82.00 211 GLY A CA 1
ATOM 1609 C C . GLY A 1 211 ? -7.831 15.222 39.031 1.00 82.00 211 GLY A C 1
ATOM 1610 O O . GLY A 1 211 ? -7.906 16.143 39.838 1.00 82.00 211 GLY A O 1
ATOM 1611 N N . ARG A 1 212 ? -6.673 14.905 38.437 1.00 86.44 212 ARG A N 1
ATOM 1612 C CA . ARG A 1 212 ? -5.441 15.693 38.580 1.00 86.44 212 ARG A CA 1
ATOM 1613 C C . ARG A 1 212 ? -5.481 16.926 37.679 1.00 86.44 212 ARG A C 1
ATOM 1615 O O . ARG A 1 212 ? -6.006 16.872 36.568 1.00 86.44 212 ARG A O 1
ATOM 1622 N N . ASN A 1 213 ? -4.852 18.006 38.134 1.00 83.19 213 ASN A N 1
ATOM 1623 C CA . ASN A 1 213 ? -4.625 19.192 37.312 1.00 83.19 213 ASN A CA 1
ATOM 1624 C C . ASN A 1 213 ? -3.666 18.853 36.164 1.00 83.19 213 ASN A C 1
ATOM 1626 O O . ASN A 1 213 ? -2.598 18.280 36.394 1.00 83.19 213 ASN A O 1
ATOM 1630 N N . VAL A 1 214 ? -4.040 19.215 34.937 1.00 81.38 214 VAL A N 1
ATOM 1631 C CA . VAL A 1 214 ? -3.224 19.011 33.735 1.00 81.38 214 VAL A CA 1
ATOM 1632 C C . VAL A 1 214 ? -2.706 20.365 33.270 1.00 81.38 214 VAL A C 1
ATOM 1634 O O . VAL A 1 214 ? -3.487 21.269 32.993 1.00 81.38 214 VAL A O 1
ATOM 1637 N N . PHE A 1 215 ? -1.386 20.514 33.185 1.00 80.62 215 PHE A N 1
ATOM 1638 C CA . PHE A 1 215 ? -0.768 21.715 32.629 1.00 80.62 215 PHE A CA 1
ATOM 1639 C C . PHE A 1 215 ? -0.583 21.548 31.120 1.00 80.62 215 PHE A C 1
ATOM 1641 O O . PHE A 1 215 ? 0.078 20.610 30.677 1.00 80.62 215 PHE A O 1
ATOM 1648 N N . PHE A 1 216 ? -1.128 22.480 30.339 1.00 72.31 216 PHE A N 1
ATOM 1649 C CA . PHE A 1 216 ? -0.898 22.578 28.899 1.00 72.31 216 PHE A CA 1
ATOM 1650 C C . PHE A 1 216 ? -0.130 23.857 28.577 1.00 72.31 216 PHE A C 1
ATOM 1652 O O . PHE A 1 216 ? -0.528 24.954 28.964 1.00 72.31 216 PHE A O 1
ATOM 1659 N N . PHE A 1 217 ? 0.962 23.725 27.828 1.00 74.19 217 PHE A N 1
ATOM 1660 C CA . PHE A 1 217 ? 1.679 24.868 27.273 1.00 74.19 217 PHE A CA 1
ATOM 1661 C C . PHE A 1 217 ? 1.142 25.155 25.870 1.00 74.19 217 PHE A C 1
ATOM 1663 O O . PHE A 1 217 ? 1.399 24.411 24.925 1.00 74.19 217 PHE A O 1
ATOM 1670 N N . VAL A 1 218 ? 0.368 26.231 25.742 1.00 67.94 218 VAL A N 1
ATOM 1671 C CA . VAL A 1 218 ? -0.271 26.641 24.485 1.00 67.94 218 VAL A CA 1
ATOM 1672 C C . VAL A 1 218 ? 0.675 27.575 23.729 1.00 67.94 218 VAL A C 1
ATOM 1674 O O . VAL A 1 218 ? 0.889 28.715 24.127 1.00 67.94 218 VAL A O 1
ATOM 1677 N N . SER A 1 219 ? 1.247 27.101 22.620 1.00 71.12 219 SER A N 1
ATOM 1678 C CA . SER A 1 219 ? 2.173 27.880 21.777 1.00 71.12 219 SER A CA 1
ATOM 1679 C C . SER A 1 219 ? 1.477 28.817 20.776 1.00 71.12 219 SER A C 1
ATOM 1681 O O . SER A 1 219 ? 2.150 29.549 20.055 1.00 71.12 219 SER A O 1
ATOM 1683 N N . GLY A 1 220 ? 0.138 28.803 20.713 1.00 52.25 220 GLY A N 1
ATOM 1684 C CA . GLY A 1 220 ? -0.662 29.594 19.766 1.00 52.25 220 GLY A CA 1
ATOM 1685 C C . GLY A 1 220 ? -0.826 28.966 18.374 1.00 52.25 220 GLY A C 1
ATOM 1686 O O . GLY A 1 220 ? -1.438 29.576 17.502 1.00 52.25 220 GLY A O 1
ATOM 1687 N N . GLY A 1 221 ? -0.309 27.753 18.151 1.00 48.50 221 GLY A N 1
ATOM 1688 C CA . GLY A 1 221 ? -0.585 26.971 16.942 1.00 48.50 221 GLY A CA 1
ATOM 1689 C C . GLY A 1 221 ? -2.014 26.416 16.917 1.00 48.50 221 GLY A C 1
ATOM 1690 O O . GLY A 1 221 ? -2.617 26.186 17.965 1.00 48.50 221 GLY A O 1
ATOM 1691 N N . VAL A 1 222 ? -2.546 26.159 15.717 1.00 57.16 222 VAL A N 1
ATOM 1692 C CA . VAL A 1 222 ? -3.879 25.554 15.498 1.00 57.16 222 VAL A CA 1
ATOM 1693 C C . VAL A 1 222 ? -4.088 24.247 16.275 1.00 57.16 222 VAL A C 1
ATOM 1695 O O . VAL A 1 222 ? -5.194 24.003 16.752 1.00 57.16 222 VAL A O 1
ATOM 1698 N N . ASP A 1 223 ? -3.025 23.470 16.499 1.00 51.28 223 ASP A N 1
ATOM 1699 C CA . ASP A 1 223 ? -3.064 22.237 17.298 1.00 51.28 223 ASP A CA 1
ATOM 1700 C C . ASP A 1 223 ? -3.356 22.491 18.788 1.00 51.28 223 ASP A C 1
ATOM 1702 O O . ASP A 1 223 ? -3.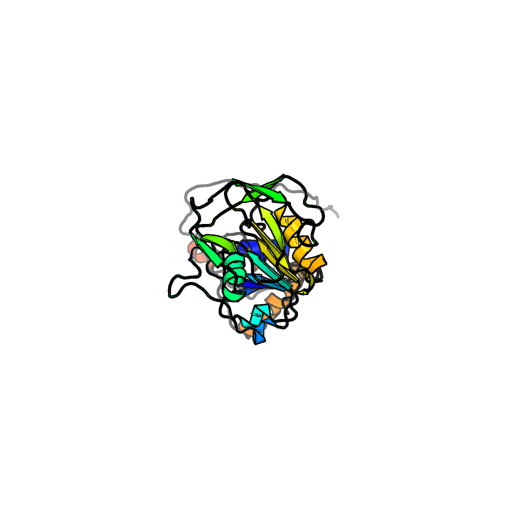983 21.669 19.449 1.00 51.28 223 ASP A O 1
ATOM 1706 N N . ALA A 1 224 ? -2.963 23.653 19.321 1.00 47.41 224 ALA A N 1
ATOM 1707 C CA . ALA A 1 224 ? -3.172 24.004 20.724 1.00 47.41 224 ALA A CA 1
ATOM 1708 C C . ALA A 1 22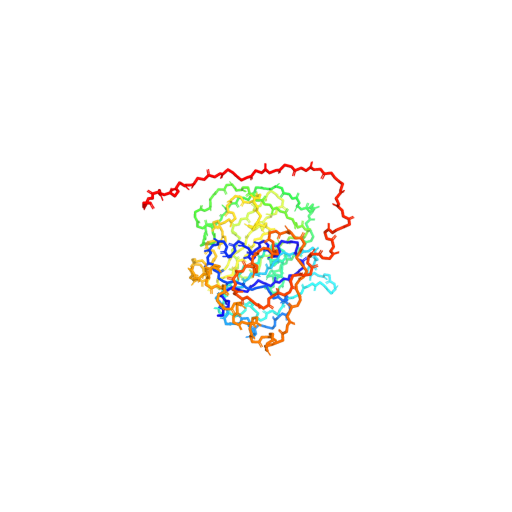4 ? -4.569 24.603 20.989 1.00 47.41 224 ALA A C 1
ATOM 1710 O O . ALA A 1 224 ? -5.079 24.514 22.104 1.00 47.41 224 ALA A O 1
ATOM 1711 N N . GLY A 1 225 ? -5.215 25.175 19.965 1.00 47.00 225 GLY A N 1
ATOM 1712 C CA . GLY A 1 225 ? -6.580 25.708 20.063 1.00 47.00 225 GLY A CA 1
ATOM 1713 C C . GLY A 1 225 ? -7.671 24.632 20.044 1.00 47.00 225 GLY A C 1
ATOM 1714 O O . GLY A 1 225 ? -8.764 24.859 20.557 1.00 47.00 225 GLY A O 1
ATOM 1715 N N . ALA A 1 226 ? -7.378 23.448 19.496 1.00 53.72 226 ALA A N 1
ATOM 1716 C CA . ALA A 1 226 ? -8.348 22.360 19.350 1.00 53.72 226 ALA A CA 1
ATOM 1717 C C . ALA A 1 226 ? -8.772 21.713 20.685 1.00 53.72 226 ALA A C 1
ATOM 1719 O O . ALA A 1 226 ? -9.829 21.088 20.743 1.00 53.72 226 ALA A O 1
ATOM 1720 N N . LEU A 1 227 ? -7.982 21.880 21.753 1.00 48.94 227 LEU A N 1
ATOM 1721 C CA . LEU A 1 227 ? -8.309 21.375 23.092 1.00 48.94 227 LEU A CA 1
ATOM 1722 C C . LEU A 1 227 ? -9.198 22.334 23.904 1.00 48.94 227 LEU A C 1
ATOM 1724 O O . LEU A 1 227 ? -9.703 21.959 24.960 1.00 48.94 227 LEU A O 1
ATOM 1728 N N . HIS A 1 228 ? -9.381 23.575 23.443 1.00 43.88 228 HIS A N 1
ATOM 1729 C CA . HIS A 1 228 ? -10.040 24.606 24.233 1.00 43.88 228 HIS A CA 1
ATOM 1730 C C . HIS A 1 228 ? -11.542 24.664 23.932 1.00 43.88 228 HIS A C 1
ATOM 1732 O O . HIS A 1 228 ? -11.995 25.295 22.975 1.00 43.88 228 HIS A O 1
ATOM 1738 N N . ARG A 1 229 ? -12.338 24.014 24.786 1.00 41.19 229 ARG A N 1
ATOM 1739 C CA . ARG A 1 229 ? -13.787 24.223 24.869 1.00 41.19 229 ARG A CA 1
ATOM 1740 C C . ARG A 1 229 ? -14.081 24.842 26.240 1.00 41.19 229 ARG A C 1
ATOM 1742 O O . ARG A 1 229 ? -13.919 24.145 27.238 1.00 41.19 229 ARG A O 1
ATOM 1749 N N . PRO A 1 230 ? -14.476 26.124 26.332 1.00 33.94 230 PRO A N 1
ATOM 1750 C CA . PRO A 1 230 ? -14.601 26.788 27.624 1.00 33.94 230 PRO A CA 1
ATOM 1751 C C . PRO A 1 230 ? -15.708 26.127 28.457 1.00 33.94 230 PRO A C 1
ATOM 1753 O O . PRO A 1 230 ? -16.884 26.150 28.083 1.00 33.94 230 PRO A O 1
ATOM 1756 N N . ARG A 1 231 ? -15.329 25.537 29.595 1.00 36.78 231 ARG A N 1
ATOM 1757 C CA . ARG A 1 231 ? -16.227 25.248 30.718 1.00 36.78 231 ARG A CA 1
ATOM 1758 C C . ARG A 1 231 ? -15.643 25.848 31.995 1.00 36.78 231 ARG A C 1
ATOM 1760 O O . ARG A 1 231 ? -14.436 25.908 32.178 1.00 36.78 231 ARG A O 1
ATOM 1767 N N . SER A 1 232 ? -16.562 26.349 32.807 1.00 39.91 232 SER A N 1
ATOM 1768 C CA . SER A 1 232 ? -16.404 27.221 33.969 1.00 39.91 232 SER A CA 1
ATOM 1769 C C . SER A 1 232 ? -15.323 26.813 34.984 1.00 39.91 232 SER A C 1
ATOM 1771 O O . SER A 1 232 ? -15.299 25.683 35.463 1.00 39.91 232 SER A O 1
ATOM 1773 N N . ASP A 1 233 ? -14.527 27.820 35.356 1.00 39.38 233 ASP A N 1
ATOM 1774 C CA . ASP A 1 233 ? -13.941 28.107 36.676 1.00 39.38 233 ASP A CA 1
ATOM 1775 C C . ASP A 1 233 ? -12.823 27.231 37.278 1.00 39.38 233 ASP A C 1
ATOM 1777 O O . ASP A 1 233 ? -12.496 27.427 38.448 1.00 39.38 233 ASP A O 1
ATOM 1781 N N . GLN A 1 234 ? -12.151 26.343 36.530 1.00 39.97 234 GLN A N 1
ATOM 1782 C CA . GLN A 1 234 ? -11.014 25.569 37.092 1.00 39.97 234 GLN A CA 1
ATOM 1783 C C . GLN A 1 234 ? -9.665 25.628 36.353 1.00 39.97 234 GLN A C 1
ATOM 1785 O O . GLN A 1 234 ? -8.711 24.995 36.799 1.00 39.97 234 GLN A O 1
ATOM 1790 N N . GLU A 1 235 ? -9.506 26.425 35.296 1.00 42.28 235 GLU A N 1
ATOM 1791 C CA . GLU A 1 235 ? -8.218 26.530 34.591 1.00 42.28 235 GLU A CA 1
ATOM 1792 C C . GLU A 1 235 ? -7.435 27.785 35.016 1.00 42.28 235 GLU A C 1
ATOM 1794 O O . GLU A 1 235 ? -7.841 28.918 34.754 1.00 42.28 235 GLU A O 1
ATOM 1799 N N . GLN A 1 236 ? -6.285 27.593 35.675 1.00 40.53 236 GLN A N 1
ATOM 1800 C CA . GLN A 1 236 ? -5.298 28.659 35.863 1.00 40.53 236 GLN A CA 1
ATOM 1801 C C . GLN A 1 236 ? -4.423 28.767 34.612 1.00 40.53 236 GLN A C 1
ATOM 1803 O O . GLN A 1 236 ? -3.496 27.987 34.402 1.00 40.53 236 GLN A O 1
ATOM 1808 N N . ASP A 1 237 ? -4.727 29.766 33.790 1.00 42.84 237 ASP A N 1
ATOM 1809 C CA . ASP A 1 237 ? -3.943 30.140 32.619 1.00 42.84 237 ASP A CA 1
ATOM 1810 C C . ASP A 1 237 ? -2.597 30.775 33.035 1.00 42.84 237 ASP A C 1
ATOM 1812 O O . ASP A 1 237 ? -2.536 31.886 33.574 1.00 42.84 237 ASP A O 1
ATOM 1816 N N . VAL A 1 238 ? -1.494 30.065 32.769 1.00 39.47 238 VAL A N 1
ATOM 1817 C CA . VAL A 1 238 ? -0.106 30.510 33.018 1.00 39.47 238 VAL A CA 1
ATOM 1818 C C . VAL A 1 238 ? 0.400 31.442 31.895 1.00 39.47 238 VAL A C 1
ATOM 1820 O O . VAL A 1 238 ? 1.579 31.778 31.833 1.00 39.47 238 VAL A O 1
ATOM 1823 N N . SER A 1 239 ? -0.467 31.932 31.002 1.00 38.62 239 SER A N 1
ATOM 1824 C CA . SER A 1 239 ? -0.072 32.891 29.958 1.00 38.62 239 SER A CA 1
ATOM 1825 C C . SER A 1 239 ? 0.102 34.332 30.484 1.00 38.62 239 SER A C 1
ATOM 1827 O O . SER A 1 239 ? 0.920 35.106 29.972 1.00 38.62 239 SER A O 1
ATOM 1829 N N . ARG A 1 240 ? -0.562 34.697 31.597 1.00 34.19 240 ARG A N 1
ATOM 1830 C CA . ARG A 1 240 ? -0.500 36.067 32.160 1.00 34.19 240 ARG A CA 1
ATOM 1831 C C . ARG A 1 240 ? 0.863 36.472 32.729 1.00 34.19 240 ARG A C 1
ATOM 1833 O O . ARG A 1 240 ? 1.134 37.669 32.841 1.00 34.19 240 ARG A O 1
ATOM 1840 N N . THR A 1 241 ? 1.733 35.520 33.056 1.00 31.41 241 THR A N 1
ATOM 1841 C CA . THR A 1 241 ? 3.038 35.816 33.673 1.00 31.41 241 THR A CA 1
ATOM 1842 C C . THR A 1 241 ? 4.144 36.042 32.635 1.00 31.41 241 THR A C 1
ATOM 1844 O O . THR A 1 241 ? 5.132 36.711 32.929 1.00 31.41 241 THR A O 1
ATOM 1847 N N . LEU A 1 242 ? 3.969 35.561 31.397 1.00 31.66 242 LEU A N 1
ATOM 1848 C CA . LEU A 1 242 ? 4.968 35.695 30.324 1.00 31.66 242 LEU A CA 1
ATOM 1849 C C . LEU A 1 242 ? 4.662 36.832 29.335 1.00 31.66 242 LEU A C 1
ATOM 1851 O O . LEU A 1 242 ? 5.582 37.350 28.701 1.00 31.66 242 LEU A O 1
ATOM 1855 N N . GLN A 1 243 ? 3.411 37.302 29.257 1.00 32.75 243 GLN A N 1
ATOM 1856 C CA . GLN A 1 243 ? 3.030 38.416 28.375 1.00 32.75 243 GLN A CA 1
ATOM 1857 C C . GLN A 1 243 ? 3.493 39.805 28.851 1.00 32.75 243 GLN A C 1
ATOM 1859 O O . GLN A 1 243 ? 3.567 40.715 28.036 1.00 32.75 243 GLN A O 1
ATOM 1864 N N . ARG A 1 244 ? 3.924 39.988 30.110 1.00 32.94 244 ARG A N 1
ATOM 1865 C CA . ARG A 1 244 ? 4.482 41.280 30.582 1.00 32.94 244 ARG A CA 1
ATOM 1866 C C . ARG A 1 244 ? 5.954 41.530 30.214 1.00 32.94 244 ARG A C 1
ATOM 1868 O O . ARG A 1 244 ? 6.545 42.484 30.715 1.00 32.94 244 ARG A O 1
ATOM 1875 N N . ARG A 1 245 ? 6.580 40.696 29.373 1.00 34.81 245 ARG A N 1
ATOM 1876 C CA . ARG A 1 245 ? 7.988 40.889 28.959 1.00 34.81 245 ARG A CA 1
ATOM 1877 C C . ARG A 1 245 ? 8.243 40.968 27.453 1.00 34.81 245 ARG A C 1
ATOM 1879 O O . ARG A 1 245 ? 9.404 41.011 27.057 1.00 34.81 245 ARG A O 1
ATOM 1886 N N . ARG A 1 246 ? 7.211 41.054 26.609 1.00 32.56 246 ARG A N 1
ATOM 1887 C CA . ARG A 1 246 ? 7.384 41.309 25.165 1.00 32.56 246 ARG A CA 1
ATOM 1888 C C . ARG A 1 246 ? 6.301 42.232 24.602 1.00 32.56 246 ARG A C 1
ATOM 1890 O O . ARG A 1 246 ? 5.639 41.891 23.633 1.00 32.56 246 ARG A O 1
ATOM 1897 N N . ASP A 1 247 ? 6.179 43.423 25.180 1.00 36.03 247 ASP A N 1
ATOM 1898 C CA . ASP A 1 247 ? 5.538 44.563 24.517 1.00 36.03 247 ASP A CA 1
ATOM 1899 C C . ASP A 1 247 ? 6.605 45.400 23.813 1.00 36.03 247 ASP A C 1
ATOM 1901 O O . ASP A 1 247 ? 7.036 46.421 24.332 1.00 36.03 247 ASP A O 1
ATOM 1905 N N . LEU A 1 248 ? 7.048 44.961 22.635 1.00 34.16 248 LEU A N 1
ATOM 1906 C CA . LEU A 1 248 ? 7.654 45.833 21.628 1.00 34.16 248 LEU A CA 1
ATOM 1907 C C . LEU A 1 248 ? 7.398 45.214 20.243 1.00 34.16 248 LEU A C 1
ATOM 1909 O O . LEU A 1 248 ? 8.038 44.233 19.876 1.00 34.16 248 LEU A O 1
ATOM 1913 N N . VAL A 1 249 ? 6.460 45.839 19.516 1.00 31.22 249 VAL A N 1
ATOM 1914 C CA . VAL A 1 249 ? 6.146 45.803 18.064 1.00 31.22 249 VAL A CA 1
ATOM 1915 C C . VAL A 1 249 ? 4.671 45.423 17.788 1.00 31.22 249 VAL A C 1
ATOM 1917 O O . VAL A 1 249 ? 4.260 44.298 18.066 1.00 31.22 249 VAL A O 1
ATOM 1920 N N . PRO A 1 250 ? 3.854 46.329 17.205 1.00 34.41 250 PRO A N 1
ATOM 1921 C CA . PRO A 1 250 ? 2.437 46.088 16.942 1.00 34.41 250 PRO A CA 1
ATOM 1922 C C . PRO A 1 250 ? 2.212 45.485 15.547 1.00 34.41 250 PRO A C 1
ATOM 1924 O O . PRO A 1 250 ? 2.688 46.039 14.556 1.00 34.41 250 PRO A O 1
ATOM 1927 N N . ARG A 1 251 ? 1.405 44.420 15.427 1.00 31.38 251 ARG A N 1
ATOM 1928 C CA . ARG A 1 251 ? 0.758 44.056 14.149 1.00 31.38 251 ARG A CA 1
ATOM 1929 C C . ARG A 1 251 ? -0.693 43.593 14.328 1.00 31.38 251 ARG A C 1
ATOM 1931 O O . ARG A 1 251 ? -0.972 42.481 14.746 1.00 31.38 251 ARG A O 1
ATOM 1938 N N . GLN A 1 252 ? -1.567 44.546 14.004 1.00 30.23 252 GLN A N 1
ATOM 1939 C CA . GLN A 1 252 ? -2.846 44.476 13.285 1.00 30.23 252 GLN A CA 1
ATOM 1940 C C . GLN A 1 252 ? -3.867 43.368 13.600 1.00 30.23 252 GLN A C 1
ATOM 1942 O O . GLN A 1 252 ? -3.714 42.194 13.286 1.00 30.23 252 GLN A O 1
ATOM 1947 N N . ARG A 1 253 ? -5.008 43.859 14.099 1.00 31.55 253 ARG A N 1
ATOM 1948 C CA . ARG A 1 253 ? -6.333 43.237 14.108 1.00 31.55 253 ARG A CA 1
ATOM 1949 C C . ARG A 1 253 ? -6.830 42.966 12.684 1.00 31.55 253 ARG A C 1
ATOM 1951 O O . ARG A 1 253 ? -6.791 43.874 11.860 1.00 31.55 253 ARG A O 1
ATOM 1958 N N . GLN A 1 254 ? -7.459 41.812 12.474 1.00 29.92 254 GLN A N 1
ATOM 1959 C CA . GLN A 1 254 ? -8.571 41.654 11.532 1.00 29.92 254 GLN A CA 1
ATOM 1960 C C . GLN A 1 254 ? -9.502 40.540 12.030 1.00 29.92 254 GLN A C 1
ATOM 1962 O O . GLN A 1 254 ? -9.242 39.361 11.840 1.00 29.92 254 GLN A O 1
ATOM 1967 N N . PHE A 1 255 ? -10.600 40.934 12.672 1.00 30.98 255 PHE A N 1
ATOM 1968 C CA . PHE A 1 255 ? -11.855 40.188 12.645 1.00 30.98 255 PHE A CA 1
ATOM 1969 C C . PHE A 1 255 ? -12.960 41.226 12.458 1.00 30.98 255 PHE A C 1
ATOM 1971 O O . PHE A 1 255 ? -13.206 42.049 13.339 1.00 30.98 255 PHE A O 1
ATOM 1978 N N . HIS A 1 256 ? -13.540 41.243 11.258 1.00 30.80 256 HIS A N 1
ATOM 1979 C CA . HIS A 1 256 ? -14.730 42.024 10.950 1.00 30.80 256 HIS A CA 1
ATOM 1980 C C . HIS A 1 256 ? -15.965 41.356 11.565 1.00 30.80 256 HIS A C 1
ATOM 1982 O O . HIS A 1 256 ? -16.138 40.140 11.499 1.00 30.80 256 HIS A O 1
ATOM 1988 N N . GLU A 1 257 ? -16.798 42.197 12.169 1.00 33.47 257 GLU A N 1
ATOM 1989 C CA . GLU A 1 257 ? -18.102 41.904 12.755 1.00 33.47 257 GLU A CA 1
ATOM 1990 C C . GLU A 1 257 ? -19.143 41.513 11.699 1.00 33.47 257 GLU A C 1
ATOM 1992 O O . GLU A 1 257 ? -19.165 42.100 10.623 1.00 33.47 257 GLU A O 1
ATOM 1997 N N . HIS A 1 258 ? -20.101 40.653 12.072 1.00 29.02 258 HIS A N 1
ATOM 1998 C CA . HIS A 1 258 ? -21.497 40.771 11.625 1.00 29.02 258 HIS A CA 1
ATOM 1999 C C . HIS A 1 258 ? -22.470 40.005 12.545 1.00 29.02 258 HIS A C 1
ATOM 2001 O O . HIS A 1 258 ? -22.671 38.804 12.383 1.00 29.02 258 HIS A O 1
ATOM 2007 N N . ARG A 1 259 ? -23.149 40.717 13.459 1.00 28.88 259 ARG A N 1
ATOM 2008 C CA . ARG A 1 259 ? -24.629 40.835 13.489 1.00 28.88 259 ARG A CA 1
ATOM 2009 C C . ARG A 1 259 ? -25.116 41.768 14.618 1.00 28.88 259 ARG A C 1
ATOM 2011 O O . ARG A 1 259 ? -24.540 41.746 15.701 1.00 28.88 259 ARG A O 1
ATOM 2018 N N . PRO A 1 260 ? -26.190 42.554 14.397 1.00 32.72 260 PRO A N 1
ATOM 2019 C CA . PRO A 1 260 ? -26.653 43.573 15.333 1.00 32.72 260 PRO A CA 1
ATOM 2020 C C . PRO A 1 260 ? -27.598 42.996 16.398 1.00 32.72 260 PRO A C 1
ATOM 2022 O O . PRO A 1 260 ? -28.517 42.236 16.089 1.00 32.72 260 PRO A O 1
ATOM 2025 N N . LEU A 1 261 ? -27.409 43.412 17.651 1.00 34.22 261 LEU A N 1
ATOM 2026 C CA . LEU A 1 261 ? -28.361 43.187 18.739 1.00 34.22 261 LEU A CA 1
ATOM 2027 C C . LEU A 1 261 ? -29.455 44.265 18.709 1.00 34.22 261 LEU A C 1
ATOM 2029 O O . LEU A 1 261 ? -29.180 45.465 18.670 1.00 34.22 261 LEU A O 1
ATOM 2033 N N . ARG A 1 262 ? -30.711 43.805 18.716 1.00 33.66 262 ARG A N 1
ATOM 2034 C CA . ARG A 1 262 ? -31.925 44.620 18.846 1.00 33.66 262 ARG A CA 1
ATOM 2035 C C . ARG A 1 262 ? -31.916 45.389 20.171 1.00 33.66 262 ARG A C 1
ATOM 2037 O O . ARG A 1 262 ? -31.636 44.814 21.217 1.00 33.66 262 ARG A O 1
ATOM 2044 N N . ARG A 1 263 ? -32.293 46.669 20.120 1.00 40.94 263 ARG A N 1
ATOM 2045 C CA . ARG A 1 263 ? -32.632 47.489 21.293 1.00 40.94 263 ARG A CA 1
ATOM 2046 C C . ARG A 1 263 ? -34.119 47.377 21.629 1.00 40.94 263 ARG A C 1
ATOM 2048 O O . ARG A 1 263 ? -34.923 47.389 20.695 1.00 40.94 263 ARG A O 1
ATOM 2055 N N . LYS A 1 264 ? -34.406 47.435 22.938 1.00 36.22 264 LYS A N 1
ATOM 2056 C CA . LYS A 1 264 ? -35.471 48.181 23.659 1.00 36.22 264 LYS A CA 1
ATOM 2057 C C . LYS A 1 264 ? -36.218 47.334 24.699 1.00 36.22 264 LYS A C 1
ATOM 2059 O O . LYS A 1 264 ? -36.275 46.118 24.521 1.00 36.22 264 LYS A O 1
ATOM 2064 N N . PRO A 1 265 ? -36.840 47.961 25.719 1.00 51.12 265 PRO A N 1
ATOM 2065 C CA . PRO A 1 265 ? -37.021 49.408 25.962 1.00 51.12 265 PRO A CA 1
ATOM 2066 C C . PRO A 1 265 ? -35.901 50.070 26.758 1.00 51.12 265 PRO A C 1
ATOM 2068 O O . PRO A 1 265 ? -35.396 49.441 27.708 1.00 51.12 265 PRO A O 1
#

Nearest PDB structures (foldseek):
  7sbc-assembly1_A  TM=9.046E-01  e=4.077E-27  Acinetobacter baumannii
  7sbc-assembly1_B  TM=8.986E-01  e=2.099E-26  Acinetobacter baumannii
  8gr1-assembly4_D  TM=9.194E-01  e=1.212E-21  Methanocaldococcus jannaschii DSM 2661
  8gr3-assembly4_D  TM=9.194E-01  e=2.582E-21  Methanocaldococcus jannaschii DSM 2661
  7d97-assembly3_C  TM=8.576E-01  e=9.699E-21  Methanocaldococcus jannaschii DSM 2661

Radius of gyration: 23.97 Å; Cα contacts (8 Å, |Δi|>4): 505; chains: 1; bounding box: 58×67×59 Å

Secondary structure (DSSP, 8-state):
--SEEEEE-S-TTHHHHHHHHHHTT--EEEEETT--HHHHTTSSEEEE---SS-TTSTT-----GGGGGSSSEEEEETHHHHHHHHHTT-EEEEEEEEEEEEEEEEE-S--GGGTT--SEEEEEEEEEEEEEEPPTTPEEEEE-SS-TTSEEEETTTTEEEESB-TTSTT-TTHHHHHHIIIIIIS-------HHHHHHHHHHHHHHHHTT--------SSHHHHTT----SS----TTTTTGGG--------------PPPP--

pLDDT: mean 83.3, std 22.03, range [28.88, 98.81]